Protein AF-A0A7S1P191-F1 (afdb_monomer)

Organism: NCBI:txid1169539

Structure (mmCIF, N/CA/C/O backbone):
data_AF-A0A7S1P191-F1
#
_entry.id   AF-A0A7S1P191-F1
#
loop_
_atom_site.group_PDB
_atom_site.id
_atom_site.type_symbol
_atom_site.label_atom_id
_atom_site.label_alt_id
_atom_site.label_comp_id
_atom_site.label_asym_id
_atom_site.label_entity_id
_atom_site.label_seq_id
_atom_site.pdbx_PDB_ins_code
_atom_site.Cartn_x
_atom_site.Cartn_y
_atom_site.Cartn_z
_atom_site.occupancy
_atom_site.B_iso_or_equiv
_atom_site.auth_seq_id
_atom_site.auth_comp_id
_atom_site.auth_asym_id
_atom_site.auth_atom_id
_atom_site.pdbx_PDB_model_num
ATOM 1 N N . MET A 1 1 ? -15.013 -9.795 9.880 1.00 86.19 1 MET A N 1
ATOM 2 C CA . MET A 1 1 ? -14.084 -9.289 10.918 1.00 86.19 1 MET A CA 1
ATOM 3 C C . MET A 1 1 ? -14.816 -8.513 12.008 1.00 86.19 1 MET A C 1
ATOM 5 O O . MET A 1 1 ? -14.635 -8.855 13.165 1.00 86.19 1 MET A O 1
ATOM 9 N N . ALA A 1 2 ? -15.666 -7.531 11.669 1.00 88.12 2 ALA A N 1
ATOM 10 C CA . ALA A 1 2 ? -16.388 -6.715 12.657 1.00 88.12 2 ALA A CA 1
ATOM 11 C C . ALA A 1 2 ? -17.140 -7.547 13.721 1.00 88.12 2 ALA A C 1
ATOM 13 O O . ALA A 1 2 ? -17.004 -7.283 14.912 1.00 88.12 2 ALA A O 1
ATOM 14 N N . ASP A 1 3 ? -17.808 -8.631 13.316 1.00 92.06 3 ASP A N 1
ATOM 15 C CA . ASP A 1 3 ? -18.535 -9.538 14.228 1.00 92.06 3 ASP A CA 1
ATOM 16 C C . ASP A 1 3 ? -17.636 -10.366 15.167 1.00 92.06 3 ASP A C 1
ATOM 18 O O . ASP A 1 3 ? -18.123 -11.172 15.958 1.00 92.06 3 ASP A O 1
ATOM 22 N N . LYS A 1 4 ? -16.310 -10.244 15.046 1.00 94.00 4 LYS A N 1
ATOM 23 C CA . LYS A 1 4 ? -15.320 -10.944 15.876 1.00 94.00 4 LYS A CA 1
ATOM 24 C C . LYS A 1 4 ? -14.563 -10.001 16.811 1.00 94.00 4 LYS A C 1
ATOM 26 O O . LYS A 1 4 ? -13.665 -10.459 17.508 1.00 94.00 4 LYS A O 1
ATOM 31 N N . LEU A 1 5 ? -14.919 -8.716 16.865 1.00 93.06 5 LEU A N 1
ATOM 32 C CA . LEU A 1 5 ? -14.235 -7.755 17.734 1.00 93.06 5 LEU A CA 1
ATOM 33 C C . LEU A 1 5 ? -14.384 -8.086 19.226 1.00 93.06 5 LEU A C 1
ATOM 35 O O . LEU A 1 5 ? -13.425 -7.901 19.961 1.00 93.06 5 LEU A O 1
ATOM 39 N N . ASP A 1 6 ? -15.506 -8.668 19.659 1.00 94.88 6 ASP A N 1
ATOM 40 C CA . ASP A 1 6 ? -15.683 -9.094 21.060 1.00 94.88 6 ASP A CA 1
ATOM 41 C C . ASP A 1 6 ? -14.719 -10.235 21.442 1.00 94.88 6 ASP A C 1
ATOM 43 O O . ASP A 1 6 ? -14.237 -10.315 22.569 1.00 94.88 6 ASP A O 1
ATOM 47 N N . TYR A 1 7 ? -14.388 -11.114 20.488 1.00 96.75 7 TYR A N 1
ATOM 48 C CA . TYR A 1 7 ? -13.358 -12.135 20.695 1.00 96.75 7 TYR A CA 1
ATOM 49 C C . TYR A 1 7 ? -11.974 -11.497 20.868 1.00 96.75 7 TYR A C 1
ATOM 51 O O . TYR A 1 7 ? -11.216 -11.914 21.737 1.00 96.75 7 TYR A O 1
ATOM 59 N N . LEU A 1 8 ? -11.655 -10.480 20.062 1.00 95.50 8 LEU A N 1
ATOM 60 C CA . LEU A 1 8 ? -10.380 -9.763 20.145 1.00 95.50 8 LEU A CA 1
ATOM 61 C C . LEU A 1 8 ? -10.255 -8.978 21.455 1.00 95.50 8 LEU A C 1
ATOM 63 O O . LEU A 1 8 ? -9.220 -9.049 22.112 1.00 95.50 8 LEU A O 1
ATOM 67 N N . GLU A 1 9 ? -11.325 -8.318 21.886 1.00 92.62 9 GLU A N 1
ATOM 68 C CA . GLU A 1 9 ? -11.400 -7.683 23.203 1.00 92.62 9 GLU A CA 1
ATOM 69 C C . GLU A 1 9 ? -11.184 -8.712 24.328 1.00 92.62 9 GLU A C 1
ATOM 71 O O . GLU A 1 9 ? -10.411 -8.470 25.252 1.00 92.62 9 GLU A O 1
ATOM 76 N N . GLY A 1 10 ? -11.757 -9.915 24.203 1.00 96.06 10 GLY A N 1
ATOM 77 C CA . GLY A 1 10 ? -11.516 -11.028 25.128 1.00 96.06 10 GLY A CA 1
ATOM 78 C C . GLY A 1 10 ? -10.066 -11.537 25.165 1.00 96.06 10 GLY A C 1
ATOM 79 O O . GLY A 1 10 ? -9.642 -12.085 26.182 1.00 96.06 10 GLY A O 1
ATOM 80 N N . LEU A 1 11 ? -9.289 -11.336 24.093 1.00 96.88 11 LEU A N 1
ATOM 81 C CA . LEU A 1 11 ? -7.840 -11.584 24.070 1.00 96.88 11 LEU A CA 1
ATOM 82 C C . LEU A 1 11 ? -7.023 -10.431 24.672 1.00 96.88 11 LEU A C 1
ATOM 84 O O . LEU A 1 11 ? -5.807 -10.563 24.809 1.00 96.88 11 LEU A O 1
ATOM 88 N N . ASN A 1 12 ? -7.675 -9.321 25.026 1.00 95.69 12 ASN A N 1
ATOM 89 C CA . ASN A 1 12 ? -7.055 -8.102 25.532 1.00 95.69 12 ASN A CA 1
ATOM 90 C C . ASN A 1 12 ? -6.012 -7.514 24.561 1.00 95.69 12 ASN A C 1
ATOM 92 O O . ASN A 1 12 ? -4.971 -7.005 24.983 1.00 95.69 12 ASN A O 1
ATOM 96 N N . VAL A 1 13 ? -6.275 -7.611 23.250 1.00 97.25 13 VAL A N 1
ATOM 97 C CA . VAL A 1 13 ? -5.482 -6.907 22.233 1.00 97.25 13 VAL A CA 1
ATOM 98 C C . VAL A 1 13 ? -6.014 -5.489 22.048 1.00 97.25 13 VAL A C 1
ATOM 100 O O . VAL A 1 13 ? -7.216 -5.258 22.114 1.00 97.25 13 VAL A O 1
ATOM 103 N N . ASN A 1 14 ? -5.120 -4.546 21.768 1.00 96.88 14 ASN A N 1
ATOM 104 C CA . ASN A 1 14 ? -5.450 -3.140 21.518 1.00 96.88 14 ASN A CA 1
ATOM 105 C C . ASN A 1 14 ? -5.124 -2.694 20.082 1.00 96.88 14 ASN A C 1
ATOM 107 O O . ASN A 1 14 ? -5.242 -1.516 19.759 1.00 96.88 14 ASN A O 1
ATOM 111 N N . ALA A 1 15 ? -4.703 -3.615 19.215 1.00 98.00 15 ALA A N 1
ATOM 112 C CA . ALA A 1 15 ? -4.453 -3.344 17.808 1.00 98.00 15 ALA A CA 1
ATOM 113 C C . ALA A 1 15 ? -4.675 -4.598 16.956 1.00 98.00 15 ALA A C 1
ATOM 115 O O . ALA A 1 15 ? -4.419 -5.721 17.397 1.00 98.00 15 ALA A O 1
ATOM 116 N N . ILE A 1 16 ? -5.109 -4.393 15.715 1.00 98.19 16 ILE A N 1
ATOM 117 C CA . ILE A 1 16 ? -5.147 -5.408 14.662 1.00 98.19 16 ILE A CA 1
ATOM 118 C C . ILE A 1 16 ? -4.417 -4.902 13.422 1.00 98.19 16 ILE A C 1
ATOM 120 O O . ILE A 1 16 ? -4.480 -3.719 13.099 1.00 98.19 16 ILE A O 1
ATOM 124 N N . TRP A 1 17 ? -3.762 -5.812 12.708 1.00 98.50 17 TRP A N 1
ATOM 125 C CA . TRP A 1 17 ? -3.214 -5.574 11.376 1.00 98.50 17 TRP A CA 1
ATOM 126 C C . TRP A 1 17 ? -3.999 -6.424 10.375 1.00 98.50 17 TRP A C 1
ATOM 128 O O . TRP A 1 17 ? -4.140 -7.634 10.561 1.00 98.50 17 TRP A O 1
ATOM 138 N N . ILE A 1 18 ? -4.571 -5.776 9.359 1.00 98.56 18 ILE A N 1
ATOM 139 C CA . ILE A 1 18 ? -5.345 -6.425 8.294 1.00 98.56 18 ILE A CA 1
ATOM 140 C C . ILE A 1 18 ? -4.580 -6.415 6.967 1.00 98.56 18 ILE A C 1
ATOM 142 O O . ILE A 1 18 ? -3.766 -5.527 6.724 1.00 98.56 18 ILE A O 1
ATOM 146 N N . SER A 1 19 ? -4.886 -7.387 6.105 1.00 98.69 19 SER A N 1
ATOM 147 C CA . SER A 1 19 ? -4.354 -7.504 4.741 1.00 98.69 19 SER A CA 1
ATOM 148 C C . SER A 1 19 ? -4.561 -6.234 3.897 1.00 98.69 19 SER A C 1
ATOM 150 O O . SER A 1 19 ? -5.456 -5.439 4.211 1.00 98.69 19 SER A O 1
ATOM 152 N N . PRO A 1 20 ? -3.808 -6.062 2.790 1.00 98.75 20 PRO A N 1
ATOM 153 C CA . PRO A 1 20 ? -4.044 -4.959 1.868 1.00 98.75 20 PRO A CA 1
ATOM 154 C C . PRO A 1 20 ? -5.474 -4.997 1.326 1.00 98.75 20 PRO A C 1
ATOM 156 O O . PRO A 1 20 ? -5.995 -6.055 0.972 1.00 98.75 20 PRO A O 1
ATOM 159 N N . VAL A 1 21 ? -6.118 -3.832 1.267 1.00 98.56 21 VAL A N 1
ATOM 160 C CA . VAL A 1 21 ? -7.557 -3.725 0.965 1.00 98.56 21 VAL A CA 1
ATOM 161 C C . VAL A 1 21 ? -7.863 -3.331 -0.481 1.00 98.56 21 VAL A C 1
ATOM 163 O O . VAL A 1 21 ? -9.033 -3.258 -0.853 1.00 98.56 21 VAL A O 1
ATOM 166 N N . THR A 1 22 ? -6.846 -3.059 -1.298 1.00 98.38 22 THR A N 1
ATOM 167 C CA . THR A 1 22 ? -6.979 -2.641 -2.702 1.00 98.38 22 THR A CA 1
ATOM 168 C C . THR A 1 22 ? -7.514 -3.757 -3.594 1.00 98.38 22 THR A C 1
ATOM 170 O O . THR A 1 22 ? -7.254 -4.937 -3.361 1.00 98.38 22 THR A O 1
ATOM 173 N N . GLU A 1 23 ? -8.253 -3.404 -4.651 1.00 98.69 23 GLU A N 1
ATOM 174 C CA . GLU A 1 23 ? -8.690 -4.373 -5.664 1.00 98.69 23 GLU A CA 1
ATOM 175 C C . GLU A 1 23 ? -7.473 -5.127 -6.210 1.00 98.69 23 GLU A C 1
ATOM 177 O O . GLU A 1 23 ? -6.478 -4.527 -6.626 1.00 98.69 23 GLU A O 1
ATOM 182 N N . ASN A 1 24 ? -7.568 -6.453 -6.198 1.00 98.56 24 ASN A N 1
ATOM 183 C CA . ASN A 1 24 ? -6.513 -7.360 -6.616 1.00 98.56 24 ASN A CA 1
ATOM 184 C C . ASN A 1 24 ? -6.806 -7.964 -7.996 1.00 98.56 24 ASN A C 1
ATOM 186 O O . ASN A 1 24 ? -7.932 -7.933 -8.498 1.00 98.56 24 ASN A O 1
ATOM 190 N N . THR A 1 25 ? -5.769 -8.529 -8.605 1.00 97.62 25 THR A N 1
ATOM 191 C CA . THR A 1 25 ? -5.926 -9.482 -9.713 1.00 97.62 25 THR A CA 1
ATOM 192 C C . THR A 1 25 ? -6.625 -10.767 -9.239 1.00 97.62 25 THR A C 1
ATOM 194 O O . THR A 1 25 ? -6.823 -10.986 -8.039 1.00 97.62 25 THR A O 1
ATOM 197 N N . GLU A 1 26 ? -7.049 -11.611 -10.184 1.00 95.25 26 GLU A N 1
ATOM 198 C CA . GLU A 1 26 ? -7.702 -12.885 -9.866 1.00 95.25 26 GLU A CA 1
ATOM 199 C C . GLU A 1 26 ? -6.824 -13.743 -8.937 1.00 95.25 26 GLU A C 1
ATOM 201 O O . GLU A 1 26 ? -5.599 -13.735 -9.032 1.00 95.25 26 GLU A O 1
ATOM 206 N N . CYS A 1 27 ? -7.456 -14.464 -8.007 1.00 95.31 27 CYS A N 1
ATOM 207 C CA . CYS A 1 27 ? -6.795 -15.285 -6.984 1.00 95.31 27 CYS A CA 1
ATOM 208 C C . CYS A 1 27 ? -5.917 -14.535 -5.960 1.00 95.31 27 CYS A C 1
ATOM 210 O O . CYS A 1 27 ? -5.381 -15.189 -5.067 1.00 95.31 27 CYS A O 1
ATOM 212 N N . GLY A 1 28 ? -5.838 -13.198 -5.990 1.00 96.62 28 GLY A N 1
ATOM 213 C CA . GLY A 1 28 ? -5.127 -12.378 -4.995 1.00 96.62 28 GLY A CA 1
ATOM 214 C C . GLY A 1 28 ? -5.823 -12.300 -3.627 1.00 96.62 28 GLY A C 1
ATOM 215 O O . GLY A 1 28 ? -6.055 -11.214 -3.097 1.00 96.62 28 GLY A O 1
ATOM 216 N N . TYR A 1 29 ? -6.197 -13.443 -3.041 1.00 97.50 29 TYR A N 1
ATOM 217 C CA . TYR A 1 29 ? -6.961 -13.520 -1.785 1.00 97.50 29 TYR A CA 1
ATOM 218 C C . TYR A 1 29 ? -6.218 -12.920 -0.583 1.00 97.50 29 TYR A C 1
ATOM 220 O O . TYR A 1 29 ? -6.844 -12.570 0.413 1.00 97.50 29 TYR A O 1
ATOM 228 N N . HIS A 1 30 ? -4.889 -12.834 -0.659 1.00 97.81 30 HIS A N 1
ATOM 229 C CA . HIS A 1 30 ? -4.024 -12.293 0.388 1.00 97.81 30 HIS A CA 1
ATOM 230 C C . HIS A 1 30 ? -3.875 -10.763 0.326 1.00 97.81 30 HIS A C 1
ATOM 232 O O . HIS A 1 30 ? -3.390 -10.175 1.285 1.00 97.81 30 HIS A O 1
ATOM 238 N N . GLY A 1 31 ? -4.279 -10.109 -0.771 1.00 98.44 31 GLY A N 1
ATOM 239 C CA . GLY A 1 31 ? -4.256 -8.647 -0.933 1.00 98.44 31 GLY A CA 1
ATOM 240 C C . GLY A 1 31 ? -2.987 -8.065 -1.577 1.00 98.44 31 GLY A C 1
ATOM 241 O O . GLY A 1 31 ? -3.040 -6.972 -2.132 1.00 98.44 31 GLY A O 1
ATOM 242 N N . TYR A 1 32 ? -1.866 -8.789 -1.568 1.00 98.62 32 TYR A N 1
ATOM 243 C CA . TYR A 1 32 ? -0.583 -8.328 -2.136 1.00 98.62 32 TYR A CA 1
ATOM 244 C C . TYR A 1 32 ? -0.517 -8.209 -3.676 1.00 98.62 32 TYR A C 1
ATOM 246 O O . TYR A 1 32 ? 0.474 -7.734 -4.209 1.00 98.62 32 TYR A O 1
ATOM 254 N N . TRP A 1 33 ? -1.551 -8.591 -4.429 1.00 98.44 33 TRP A N 1
ATOM 255 C CA . TRP A 1 33 ? -1.557 -8.539 -5.899 1.00 98.44 33 TRP A CA 1
ATOM 256 C C . TRP A 1 33 ? -2.421 -7.401 -6.434 1.00 98.44 33 TRP A C 1
ATOM 258 O O . TRP A 1 33 ? -3.363 -7.622 -7.208 1.00 98.44 33 TRP A O 1
ATOM 268 N N . THR A 1 34 ? -2.108 -6.176 -6.007 1.00 98.56 34 THR A N 1
ATOM 269 C CA . THR A 1 34 ? -2.890 -4.986 -6.354 1.00 98.56 34 THR A CA 1
ATOM 270 C C . THR A 1 34 ? -3.016 -4.818 -7.868 1.00 98.56 34 THR A C 1
ATOM 272 O O . THR A 1 34 ? -2.045 -4.895 -8.618 1.00 98.56 34 THR A O 1
ATOM 275 N N . LYS A 1 35 ? -4.246 -4.564 -8.305 1.00 98.12 35 LYS A N 1
ATOM 276 C CA . LYS A 1 35 ? -4.622 -4.238 -9.681 1.00 98.12 35 LYS A CA 1
ATOM 277 C C . LYS A 1 35 ? -5.050 -2.779 -9.806 1.00 98.12 35 LYS A C 1
ATOM 279 O O . LYS A 1 35 ? -4.720 -2.120 -10.790 1.00 98.12 35 LYS A O 1
ATOM 284 N N . ASN A 1 36 ? -5.809 -2.279 -8.830 1.00 98.38 36 ASN A N 1
ATOM 285 C CA . ASN A 1 36 ? -6.399 -0.948 -8.889 1.00 98.38 36 ASN A CA 1
ATOM 286 C C . ASN A 1 36 ? -6.380 -0.262 -7.519 1.00 98.38 36 ASN A C 1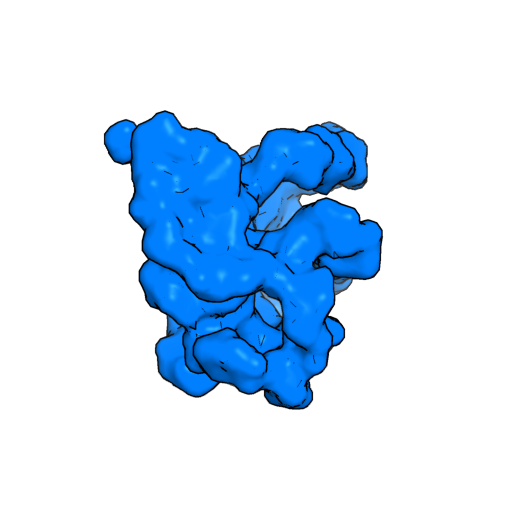
ATOM 288 O O . ASN A 1 36 ? -7.121 -0.627 -6.608 1.00 98.38 36 ASN A O 1
ATOM 292 N N . TRP A 1 37 ? -5.560 0.782 -7.402 1.00 98.12 37 TRP A N 1
ATOM 293 C CA . TRP A 1 37 ? -5.380 1.556 -6.169 1.00 98.12 37 TRP A CA 1
ATOM 294 C C . TRP A 1 37 ? -6.596 2.420 -5.796 1.00 98.12 37 TRP A C 1
ATOM 296 O O . TRP A 1 37 ? -6.721 2.851 -4.649 1.00 98.12 37 TRP A O 1
ATOM 306 N N . SER A 1 38 ? -7.505 2.667 -6.744 1.00 96.06 38 SER A N 1
ATOM 307 C CA . SER A 1 38 ? -8.706 3.490 -6.536 1.00 96.06 38 SER A CA 1
ATOM 308 C C . SER A 1 38 ? -9.931 2.685 -6.084 1.00 96.06 38 SER A C 1
ATOM 310 O O . SER A 1 38 ? -10.973 3.278 -5.806 1.00 96.06 38 SER A O 1
ATOM 312 N N . ALA A 1 39 ? -9.834 1.354 -6.025 1.00 97.81 39 ALA A N 1
ATOM 313 C CA . ALA A 1 39 ? -10.933 0.463 -5.663 1.00 97.81 39 ALA A CA 1
ATOM 314 C C . ALA A 1 39 ? -10.549 -0.470 -4.510 1.00 97.81 39 ALA A C 1
ATOM 316 O O . ALA A 1 39 ? -9.377 -0.787 -4.309 1.00 97.81 39 ALA A O 1
ATOM 317 N N . LEU A 1 40 ? -11.555 -0.915 -3.754 1.00 98.31 40 LEU A N 1
ATOM 318 C CA . LEU A 1 40 ? -11.392 -1.932 -2.716 1.00 98.31 40 LEU A CA 1
ATOM 319 C C . LEU A 1 40 ? -11.564 -3.338 -3.297 1.00 98.31 40 LEU A C 1
ATOM 321 O O . LEU A 1 40 ? -12.301 -3.538 -4.265 1.00 98.31 40 LEU A O 1
ATOM 325 N N . ASN A 1 41 ? -10.935 -4.326 -2.666 1.00 97.88 41 ASN A N 1
ATOM 326 C CA . ASN A 1 41 ? -11.169 -5.729 -2.971 1.00 97.88 41 ASN A CA 1
ATOM 327 C C . ASN A 1 41 ? -12.589 -6.139 -2.554 1.00 97.88 41 ASN A C 1
ATOM 329 O O . ASN A 1 41 ? -12.869 -6.339 -1.371 1.00 97.88 41 ASN A O 1
ATOM 333 N N . GLY A 1 42 ? -13.472 -6.319 -3.539 1.00 96.81 42 GLY A N 1
ATOM 334 C CA . GLY A 1 42 ? -14.876 -6.665 -3.304 1.00 96.81 42 GLY A CA 1
ATOM 335 C C . GLY A 1 42 ? -15.094 -7.980 -2.545 1.00 96.81 42 GLY A C 1
ATOM 336 O O . GLY A 1 42 ? -16.160 -8.163 -1.963 1.00 96.81 42 GLY A O 1
ATOM 337 N N . HIS A 1 43 ? -14.099 -8.876 -2.485 1.00 96.94 43 HIS A N 1
ATOM 338 C CA . HIS A 1 43 ? -14.181 -10.098 -1.678 1.00 96.94 43 HIS A CA 1
ATOM 339 C C . HIS A 1 43 ? -14.160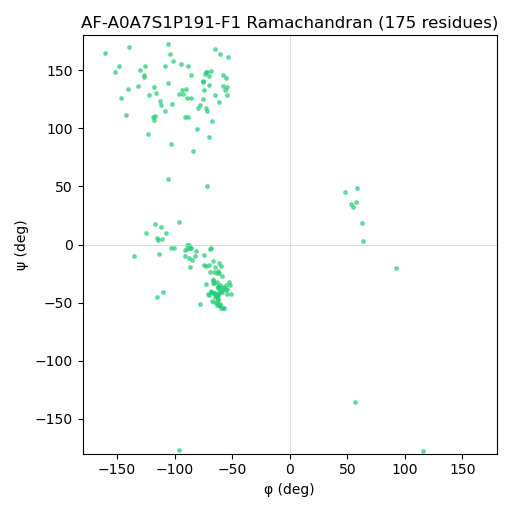 -9.833 -0.165 1.00 96.94 43 HIS A C 1
ATOM 341 O O . HIS A 1 43 ? -14.655 -10.661 0.599 1.00 96.94 43 HIS A O 1
ATOM 347 N N . PHE A 1 44 ? -13.606 -8.702 0.279 1.00 97.06 44 PHE A N 1
ATOM 348 C CA . PHE A 1 44 ? -13.545 -8.335 1.698 1.00 97.06 44 PHE A CA 1
ATOM 349 C C . PHE A 1 44 ? -14.754 -7.514 2.163 1.00 97.06 44 PHE A C 1
ATOM 351 O O . PHE A 1 44 ? -14.930 -7.317 3.366 1.00 97.06 44 PHE A O 1
ATOM 358 N N . GLY A 1 45 ? -15.591 -7.065 1.226 1.00 95.81 45 GLY A N 1
ATOM 359 C CA . GLY A 1 45 ? -16.696 -6.140 1.461 1.00 95.81 45 GLY A CA 1
ATOM 360 C C . GLY A 1 45 ? -16.498 -4.811 0.735 1.00 95.81 45 GLY A C 1
ATOM 361 O O . GLY A 1 45 ? -15.545 -4.618 -0.022 1.00 95.81 45 GLY A O 1
ATOM 362 N N . GLY A 1 46 ? -17.437 -3.893 0.941 1.00 96.62 46 GLY A N 1
ATOM 363 C CA . GLY A 1 46 ? -17.395 -2.551 0.373 1.00 96.62 46 GLY A CA 1
ATOM 364 C C . GLY A 1 46 ? -16.812 -1.506 1.322 1.00 96.62 46 GLY A C 1
ATOM 365 O O . GLY A 1 46 ? -16.436 -1.770 2.462 1.00 96.62 46 GLY A O 1
ATOM 366 N N . GLU A 1 47 ? -16.817 -0.259 0.857 1.00 97.31 47 GLU A N 1
ATOM 367 C CA . GLU A 1 47 ? -16.391 0.909 1.637 1.00 97.31 47 GLU A CA 1
ATOM 368 C C . GLU A 1 47 ? -17.142 1.032 2.972 1.00 97.31 47 GLU A C 1
ATOM 370 O O . GLU A 1 47 ? -16.529 1.279 4.012 1.00 97.31 47 GLU A O 1
ATOM 375 N N . ALA A 1 48 ? -18.458 0.796 2.959 1.00 97.69 48 ALA A N 1
ATOM 376 C CA . ALA A 1 48 ? -19.282 0.844 4.162 1.00 97.69 48 ALA A CA 1
ATOM 377 C C . ALA A 1 48 ? -18.864 -0.207 5.205 1.00 97.69 48 ALA A C 1
ATOM 379 O O . ALA A 1 48 ? -18.874 0.095 6.399 1.00 97.69 48 ALA A O 1
ATOM 380 N N . ASP A 1 49 ? -18.464 -1.402 4.762 1.00 97.75 49 ASP A N 1
ATOM 381 C CA . ASP A 1 49 ? -18.027 -2.491 5.639 1.00 97.75 49 ASP A CA 1
ATOM 382 C C . ASP A 1 49 ? -16.668 -2.177 6.268 1.00 97.75 49 ASP A C 1
ATOM 384 O O . ASP A 1 49 ? -1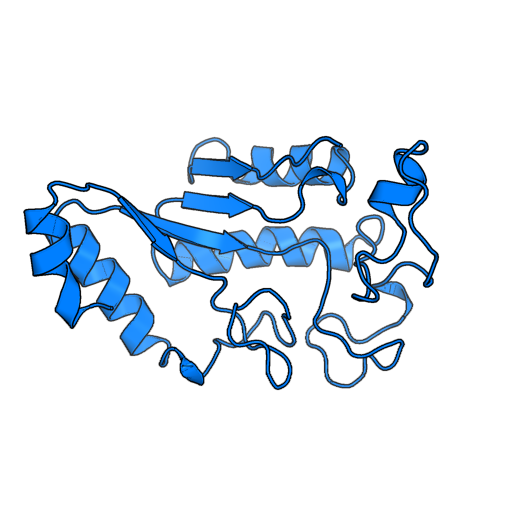6.487 -2.349 7.475 1.00 97.75 49 ASP A O 1
ATOM 388 N N . LEU A 1 50 ? -15.731 -1.640 5.479 1.00 98.31 50 LEU A N 1
ATOM 389 C CA . LEU A 1 50 ? -14.411 -1.249 5.974 1.00 98.31 50 LEU A CA 1
ATOM 390 C C . LEU A 1 50 ? -14.507 -0.106 6.997 1.00 98.31 50 LEU A C 1
ATOM 392 O O . LEU A 1 50 ? -13.930 -0.195 8.079 1.00 98.31 50 LEU A O 1
ATOM 396 N N . MET A 1 51 ? -15.315 0.921 6.715 1.00 97.94 51 MET A N 1
ATOM 397 C CA . MET A 1 51 ? -15.590 1.998 7.675 1.00 97.94 51 MET A CA 1
ATOM 398 C C . MET A 1 51 ? -16.373 1.513 8.903 1.00 97.94 51 MET A C 1
ATOM 400 O O . MET A 1 51 ? -16.284 2.099 9.983 1.00 97.94 51 MET A O 1
ATOM 404 N N . ALA A 1 52 ? -17.222 0.491 8.765 1.00 97.75 52 ALA A N 1
ATOM 405 C CA . ALA A 1 52 ? -17.894 -0.115 9.910 1.00 97.75 52 ALA A CA 1
ATOM 406 C C . ALA A 1 52 ? -16.897 -0.869 10.799 1.00 97.75 52 ALA A C 1
ATOM 408 O O . ALA A 1 52 ? -16.983 -0.742 12.020 1.00 97.75 52 ALA A O 1
ATOM 409 N N . LEU A 1 53 ? -15.934 -1.584 10.206 1.00 98.19 53 LEU A N 1
ATOM 410 C CA . LEU A 1 53 ? -14.863 -2.265 10.929 1.00 98.19 53 LEU A CA 1
ATOM 411 C C . LEU A 1 53 ? -14.018 -1.280 11.743 1.00 98.19 53 LEU A C 1
ATOM 413 O O . LEU A 1 53 ? -13.902 -1.472 12.953 1.00 98.19 53 LEU A O 1
ATOM 417 N N . THR A 1 54 ? -13.471 -0.231 11.120 1.00 98.31 54 THR A N 1
AT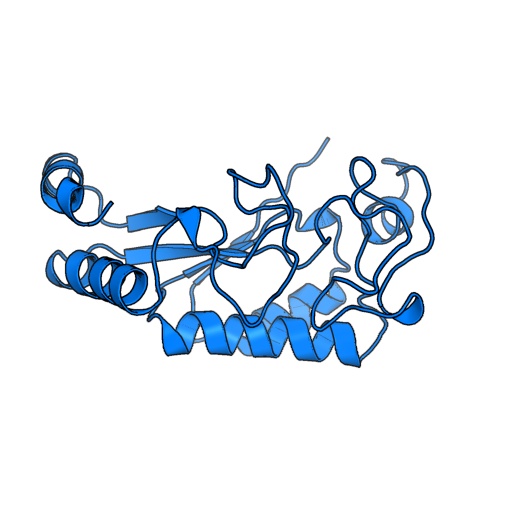OM 418 C CA . THR A 1 54 ? -12.598 0.728 11.823 1.00 98.31 54 THR A CA 1
ATOM 419 C C . THR A 1 54 ? -13.348 1.442 12.944 1.00 98.31 54 THR A C 1
ATOM 421 O O . THR A 1 54 ? -12.917 1.403 14.094 1.00 98.31 54 THR A O 1
ATOM 424 N N . ARG A 1 55 ? -14.567 1.936 12.682 1.00 98.31 55 ARG A N 1
ATOM 425 C CA . ARG A 1 55 ? -15.418 2.536 13.729 1.00 98.31 55 ARG A CA 1
ATOM 426 C C . ARG A 1 55 ? -15.744 1.577 14.872 1.00 98.31 55 ARG A C 1
ATOM 428 O O . ARG A 1 55 ? -15.839 2.007 16.020 1.00 98.31 55 ARG A O 1
ATOM 435 N N . ALA A 1 56 ? -16.003 0.304 14.583 1.00 98.12 56 ALA A N 1
ATOM 436 C CA . ALA A 1 56 ? -16.330 -0.675 15.615 1.00 98.12 56 ALA A CA 1
ATOM 437 C C . ALA A 1 56 ? -15.106 -1.064 16.460 1.00 98.12 56 ALA A C 1
ATOM 439 O O . ALA A 1 56 ? -15.275 -1.309 17.657 1.00 98.12 56 ALA A O 1
ATOM 440 N N . ALA A 1 57 ? -13.914 -1.097 15.855 1.00 98.25 57 ALA A N 1
ATOM 441 C CA . ALA A 1 57 ? -12.644 -1.307 16.543 1.00 98.25 57 ALA A CA 1
ATOM 442 C C . ALA A 1 57 ? -12.309 -0.115 17.454 1.00 98.25 57 ALA A C 1
ATOM 444 O O . ALA A 1 57 ? -12.090 -0.301 18.648 1.00 98.25 57 ALA A O 1
ATOM 445 N N . HIS A 1 58 ? -12.414 1.116 16.944 1.00 98.19 58 HIS A N 1
ATOM 446 C CA . HIS A 1 58 ? -12.155 2.334 17.721 1.00 98.19 58 HIS A CA 1
ATOM 447 C C . HIS A 1 58 ? -13.081 2.499 18.927 1.00 98.19 58 HIS A C 1
ATOM 449 O O . HIS A 1 58 ? -12.642 2.953 19.975 1.00 98.19 58 HIS A O 1
ATOM 455 N N . LYS A 1 59 ? -14.350 2.078 18.834 1.00 97.56 59 LYS A N 1
ATOM 456 C CA . LYS A 1 59 ? -15.277 2.061 19.988 1.00 97.56 59 LYS A CA 1
ATOM 457 C C . LYS A 1 59 ? -14.828 1.157 21.141 1.00 97.56 59 LYS A C 1
ATOM 459 O O . LYS A 1 59 ? -15.407 1.249 22.218 1.00 97.56 59 LYS A O 1
ATOM 464 N N . ARG A 1 60 ? -13.874 0.262 20.889 1.00 97.06 60 ARG A N 1
ATOM 465 C CA . ARG A 1 60 ? -13.296 -0.687 21.848 1.00 97.06 60 ARG A CA 1
ATOM 466 C C . ARG A 1 60 ? -11.834 -0.360 22.162 1.00 97.06 60 ARG A C 1
ATOM 468 O O . ARG A 1 60 ? -11.123 -1.226 22.651 1.00 97.06 60 ARG A O 1
ATOM 475 N N . ASP A 1 61 ? -11.371 0.844 21.820 1.00 96.81 61 ASP A N 1
ATOM 476 C CA . ASP A 1 61 ? -9.967 1.252 21.946 1.00 96.81 61 ASP A CA 1
ATOM 477 C C . ASP A 1 61 ? -8.983 0.303 21.222 1.00 96.81 61 ASP A C 1
ATOM 479 O O . ASP A 1 61 ? -7.844 0.113 21.648 1.00 96.81 61 ASP A O 1
ATOM 483 N N . ILE A 1 62 ? -9.417 -0.292 20.100 1.00 98.19 62 ILE A N 1
ATOM 484 C CA . ILE A 1 62 ? -8.584 -1.135 19.233 1.00 98.19 62 ILE A CA 1
ATOM 485 C C . ILE A 1 62 ? -8.156 -0.328 18.006 1.00 98.19 62 ILE A C 1
ATOM 487 O O . ILE A 1 62 ? -9.001 0.110 17.223 1.00 98.19 62 ILE A O 1
ATOM 491 N N . TRP A 1 63 ? -6.848 -0.185 17.806 1.00 98.38 63 TRP A N 1
ATOM 492 C CA . TRP A 1 63 ? -6.265 0.396 16.595 1.00 98.38 63 TRP A CA 1
ATOM 493 C C . TRP A 1 63 ? -6.355 -0.556 15.400 1.00 98.38 63 TRP A C 1
ATOM 495 O O . TRP A 1 63 ? -6.230 -1.775 15.543 1.00 98.38 63 TRP A O 1
ATOM 505 N N . VAL A 1 64 ? -6.519 -0.005 14.201 1.00 98.62 64 VAL A N 1
ATOM 506 C CA . VAL A 1 64 ? -6.517 -0.750 12.941 1.00 98.62 64 VAL A CA 1
ATOM 507 C C . VAL A 1 64 ? -5.354 -0.286 12.075 1.00 98.62 64 VAL A C 1
ATOM 509 O O . VAL A 1 64 ? -5.347 0.823 11.543 1.00 98.62 64 VAL A O 1
ATOM 512 N N . MET A 1 65 ? -4.379 -1.172 11.909 1.00 98.75 65 MET A N 1
ATOM 513 C CA . MET A 1 65 ? -3.283 -1.034 10.962 1.00 98.75 65 MET A CA 1
ATOM 514 C C . MET A 1 65 ? -3.643 -1.729 9.648 1.00 98.75 65 MET A C 1
ATOM 5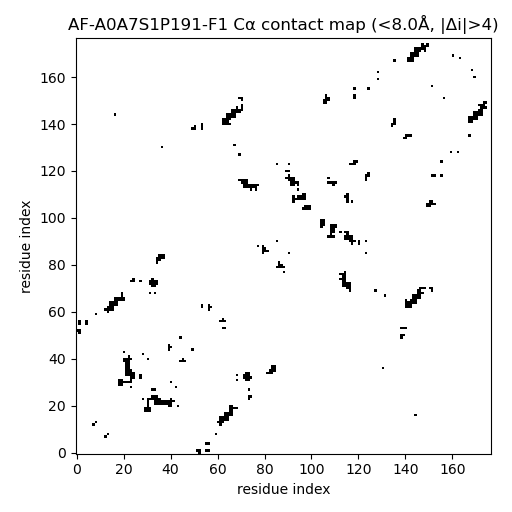16 O O . MET A 1 65 ? -4.092 -2.877 9.651 1.00 98.75 65 MET A O 1
ATOM 520 N N . VAL A 1 66 ? -3.424 -1.054 8.524 1.00 98.75 66 VAL A N 1
ATOM 521 C CA . VAL A 1 66 ? -3.613 -1.638 7.190 1.00 98.75 66 VAL A CA 1
ATOM 522 C C . VAL A 1 66 ? -2.264 -1.941 6.555 1.00 98.75 66 VAL A C 1
ATOM 524 O O . VAL A 1 66 ? -1.316 -1.169 6.686 1.00 98.75 66 VAL A O 1
ATOM 527 N N . ASP A 1 67 ? -2.168 -3.081 5.886 1.00 98.88 67 ASP A N 1
ATOM 528 C CA . ASP A 1 67 ? -1.016 -3.400 5.054 1.00 98.88 67 ASP A CA 1
ATOM 529 C C . ASP A 1 67 ? -1.041 -2.614 3.737 1.00 98.88 67 ASP A C 1
ATOM 531 O O . ASP A 1 67 ? -2.097 -2.474 3.111 1.00 98.88 67 ASP A O 1
ATOM 535 N N . VAL A 1 68 ? 0.116 -2.138 3.288 1.00 98.69 68 VAL A N 1
ATOM 536 C CA . VAL A 1 68 ? 0.273 -1.427 2.019 1.00 98.69 68 VAL A CA 1
ATOM 537 C C . VAL A 1 68 ? 1.443 -1.984 1.222 1.00 98.69 68 VAL A C 1
ATOM 539 O O . VAL A 1 68 ? 2.536 -2.194 1.744 1.00 98.69 68 VAL A O 1
ATOM 542 N N . VAL A 1 69 ? 1.203 -2.159 -0.077 1.00 98.69 69 VAL A N 1
ATOM 543 C CA . VAL A 1 69 ? 2.208 -2.568 -1.060 1.00 98.69 69 VAL A CA 1
ATOM 544 C C . VAL A 1 69 ? 2.460 -1.401 -1.999 1.00 98.69 69 VAL A C 1
ATOM 546 O O . VAL A 1 69 ? 1.543 -0.926 -2.672 1.00 98.69 69 VAL A O 1
ATOM 549 N N . THR A 1 70 ? 3.704 -0.936 -2.039 1.00 98.38 70 THR A N 1
ATOM 550 C CA . THR A 1 70 ? 4.157 0.104 -2.976 1.00 98.38 70 THR A CA 1
ATOM 551 C C . THR A 1 70 ? 5.172 -0.424 -3.983 1.00 98.38 70 THR A C 1
ATOM 553 O O . THR A 1 70 ? 5.497 0.285 -4.924 1.00 98.38 70 THR A O 1
ATOM 556 N N . ASN A 1 71 ? 5.653 -1.658 -3.804 1.00 98.75 71 ASN A N 1
ATOM 557 C CA . ASN A 1 71 ? 6.697 -2.243 -4.634 1.00 98.75 71 ASN A CA 1
ATOM 558 C C . ASN A 1 71 ? 6.188 -2.727 -5.992 1.00 98.75 71 ASN A C 1
ATOM 560 O O . ASN A 1 71 ? 6.769 -2.416 -7.020 1.00 98.75 71 ASN A O 1
ATOM 564 N N . HIS A 1 72 ? 5.119 -3.522 -6.001 1.00 98.75 72 HIS A N 1
ATOM 565 C CA . HIS A 1 72 ? 4.703 -4.276 -7.180 1.00 98.75 72 HIS A CA 1
ATOM 566 C C . HIS A 1 72 ? 3.182 -4.287 -7.374 1.00 98.75 72 HIS A C 1
ATOM 568 O O . HIS A 1 72 ? 2.403 -3.884 -6.505 1.00 98.75 72 HIS A O 1
ATOM 574 N N . VAL A 1 73 ? 2.764 -4.778 -8.539 1.00 98.62 73 VAL A N 1
ATOM 575 C CA . VAL A 1 73 ? 1.370 -5.098 -8.891 1.00 98.62 73 VAL A CA 1
ATOM 576 C C . VAL A 1 73 ? 1.148 -6.612 -8.896 1.00 98.62 73 VAL A C 1
ATOM 578 O O . VAL A 1 73 ? 2.088 -7.397 -8.794 1.00 98.62 73 VAL A O 1
ATOM 581 N N . GLY A 1 74 ? -0.106 -7.040 -9.047 1.00 98.00 74 GLY A N 1
ATOM 582 C CA . GLY A 1 74 ? -0.420 -8.449 -9.293 1.00 98.00 74 GLY A CA 1
ATOM 583 C C . GLY A 1 74 ? 0.207 -9.012 -10.582 1.00 98.00 74 GLY A C 1
ATOM 584 O O . GLY A 1 74 ? 0.616 -8.249 -11.460 1.00 98.00 74 GLY A O 1
ATOM 585 N N . PRO A 1 75 ? 0.260 -10.347 -10.733 1.00 97.12 75 PRO A N 1
ATOM 586 C CA . PRO A 1 75 ? 0.946 -11.011 -11.839 1.00 97.12 75 PRO A CA 1
ATOM 587 C C . PRO A 1 75 ? 0.216 -10.794 -13.174 1.00 97.12 75 PRO A C 1
ATOM 589 O O . PRO A 1 75 ? -0.682 -11.547 -13.547 1.00 97.12 75 PRO A O 1
ATOM 592 N N . VAL A 1 76 ? 0.615 -9.758 -13.913 1.00 96.81 76 VAL A N 1
ATOM 593 C CA . VAL A 1 76 ? 0.096 -9.450 -15.262 1.00 96.81 76 VAL A CA 1
ATOM 594 C C . VAL A 1 76 ? 1.156 -9.594 -16.360 1.00 96.81 76 VAL A C 1
ATOM 596 O O . VAL A 1 76 ? 0.898 -9.297 -17.527 1.00 96.81 76 VAL A O 1
ATOM 599 N N . GLY A 1 77 ? 2.365 -10.038 -16.001 1.00 96.56 77 GLY A N 1
ATOM 600 C CA . GLY A 1 77 ? 3.518 -9.971 -16.894 1.00 96.56 77 GLY A CA 1
ATOM 601 C C . GLY A 1 77 ? 3.754 -8.528 -17.339 1.00 96.56 77 GLY A C 1
ATOM 602 O O . GLY A 1 77 ? 3.662 -7.602 -16.541 1.00 96.56 77 GLY A O 1
ATOM 603 N N . THR A 1 78 ? 4.007 -8.318 -18.627 1.00 96.75 78 THR A N 1
ATOM 604 C CA . THR A 1 78 ? 4.214 -6.981 -19.208 1.00 96.75 78 THR A CA 1
ATOM 605 C C . THR A 1 78 ? 2.948 -6.382 -19.844 1.00 96.75 78 THR A C 1
ATOM 607 O O . THR A 1 78 ? 3.044 -5.470 -20.666 1.00 96.75 78 THR A O 1
ATOM 610 N N . HIS A 1 79 ? 1.760 -6.885 -19.477 1.00 97.00 79 HIS A N 1
ATOM 611 C CA . HIS A 1 79 ? 0.453 -6.454 -19.994 1.00 97.00 79 HIS A CA 1
ATOM 612 C C . HIS A 1 79 ? -0.280 -5.554 -18.985 1.00 97.00 79 HIS A C 1
ATOM 614 O O . HIS A 1 79 ? -1.057 -6.017 -18.148 1.00 97.00 79 HIS A O 1
ATOM 620 N N . TYR A 1 80 ? -0.005 -4.251 -19.031 1.00 97.75 80 TYR A N 1
ATOM 621 C CA . TYR A 1 80 ? -0.422 -3.300 -17.991 1.00 97.75 80 TYR A CA 1
ATOM 622 C C . TYR A 1 80 ? -1.803 -2.663 -18.214 1.00 97.75 80 TYR A C 1
ATOM 624 O O . TYR A 1 80 ? -2.279 -1.917 -17.362 1.00 97.75 80 TYR A O 1
ATOM 632 N N . GLU A 1 81 ? -2.481 -2.931 -19.330 1.00 95.31 81 GLU A N 1
ATOM 633 C CA . GLU A 1 81 ? -3.697 -2.215 -19.748 1.00 95.31 81 GLU A CA 1
ATOM 634 C C . GLU A 1 81 ? -4.869 -2.355 -18.760 1.00 95.31 81 GLU A C 1
ATOM 636 O O . GLU A 1 81 ? -5.757 -1.504 -18.720 1.00 95.31 81 GLU A O 1
ATOM 641 N N . GLY A 1 82 ? -4.878 -3.427 -17.962 1.00 95.25 82 GLY A N 1
ATOM 642 C CA . GLY A 1 82 ? -5.897 -3.708 -16.946 1.00 95.25 82 GLY A CA 1
ATOM 643 C C . GLY A 1 82 ? -5.611 -3.132 -15.554 1.00 95.25 82 GLY A C 1
ATOM 644 O O . GLY A 1 82 ? -6.409 -3.355 -14.640 1.00 95.25 82 GLY A O 1
ATOM 645 N N . LEU A 1 83 ? -4.484 -2.439 -15.378 1.00 98.31 83 LEU A N 1
ATOM 646 C CA . LEU A 1 83 ? -4.052 -1.865 -14.106 1.00 98.31 83 LEU A CA 1
ATOM 647 C C . LEU A 1 83 ? -4.481 -0.400 -13.974 1.00 98.31 83 LEU A C 1
ATOM 649 O O . LEU A 1 83 ? -4.671 0.307 -14.962 1.00 98.31 83 LEU A O 1
ATOM 653 N N . SER A 1 84 ? -4.618 0.083 -12.739 1.00 98.06 84 SER A N 1
ATOM 654 C CA . SER A 1 84 ? -4.983 1.478 -12.471 1.00 98.06 84 SER A CA 1
ATOM 655 C C . SER A 1 84 ? -4.317 2.015 -11.196 1.00 98.06 84 SER A C 1
ATOM 657 O O . SER A 1 84 ? -4.492 1.428 -10.131 1.00 98.06 84 SER A O 1
ATOM 659 N N . PRO A 1 85 ? -3.597 3.147 -11.255 1.00 98.38 85 PRO A N 1
ATOM 660 C CA . PRO A 1 85 ? -3.383 3.988 -12.435 1.00 98.38 85 PRO A CA 1
ATOM 661 C C . PRO A 1 85 ? -2.186 3.535 -13.293 1.00 98.38 85 PRO A C 1
ATOM 663 O O . PRO A 1 85 ? -1.900 4.143 -14.322 1.00 98.38 85 PRO A O 1
ATOM 666 N N . PHE A 1 86 ? -1.448 2.506 -12.865 1.00 98.50 86 PHE A N 1
ATOM 667 C CA . PHE A 1 86 ? -0.173 2.127 -13.472 1.00 98.50 86 PHE A CA 1
ATOM 668 C C . PHE A 1 86 ? -0.353 1.231 -14.698 1.00 98.50 86 PHE A C 1
ATOM 670 O O . PHE A 1 86 ? -0.186 0.024 -14.622 1.00 98.50 86 PHE A O 1
ATOM 677 N N . ASN A 1 87 ? -0.669 1.832 -15.843 1.00 97.94 87 ASN A N 1
ATOM 678 C CA . ASN A 1 87 ? -1.011 1.112 -17.077 1.00 97.94 87 ASN A CA 1
ATOM 679 C C . ASN A 1 87 ? -0.043 1.340 -18.255 1.00 97.94 87 ASN A C 1
ATOM 681 O O . ASN A 1 87 ? -0.388 1.082 -19.406 1.00 97.94 87 ASN A O 1
ATOM 685 N N . SER A 1 88 ? 1.159 1.846 -17.981 1.00 98.06 88 SER A N 1
ATOM 686 C CA . SER A 1 88 ? 2.197 2.130 -18.977 1.00 98.06 88 SER A CA 1
ATOM 687 C C . SER A 1 88 ? 3.489 1.445 -18.568 1.00 98.06 88 SER A C 1
ATOM 689 O O . SER A 1 88 ? 3.830 1.437 -17.387 1.00 98.06 88 SER A O 1
ATOM 691 N N . SER A 1 89 ? 4.259 0.950 -19.538 1.00 97.81 89 SER A N 1
ATOM 692 C CA . SER A 1 89 ? 5.561 0.325 -19.281 1.00 97.81 89 SER A CA 1
ATOM 693 C C . SER A 1 89 ? 6.548 1.256 -18.577 1.00 97.81 89 SER A C 1
ATOM 695 O O . SER A 1 89 ? 7.406 0.788 -17.846 1.00 97.81 89 SER A O 1
ATOM 697 N N . SER A 1 90 ? 6.414 2.575 -18.747 1.00 98.25 90 SER A N 1
ATOM 698 C CA . SER A 1 90 ? 7.235 3.571 -18.046 1.00 98.25 90 SER A CA 1
ATOM 699 C C . SER A 1 90 ? 6.995 3.629 -16.534 1.00 98.25 90 SER A C 1
ATOM 701 O O . SER A 1 90 ? 7.755 4.292 -15.831 1.00 98.25 90 SER A O 1
ATOM 703 N N . HIS A 1 91 ? 5.914 3.019 -16.039 1.00 98.75 91 HIS A N 1
ATOM 704 C CA . HIS A 1 91 ? 5.614 2.924 -14.610 1.00 98.75 91 HIS A CA 1
ATOM 705 C C . HIS A 1 91 ? 6.295 1.726 -13.946 1.00 98.75 91 HIS A C 1
ATOM 707 O O . HIS A 1 91 ? 6.177 1.586 -12.735 1.00 98.75 91 HIS A O 1
ATOM 713 N N . PHE A 1 92 ? 7.001 0.887 -14.711 1.00 98.81 92 PHE A N 1
ATOM 714 C CA . PHE A 1 92 ? 7.611 -0.343 -14.223 1.00 98.81 92 PHE A CA 1
ATOM 715 C C . PHE A 1 92 ? 9.078 -0.438 -14.629 1.00 98.81 92 PHE A C 1
ATOM 717 O O . PHE A 1 92 ? 9.486 0.076 -15.676 1.00 98.81 92 PHE A O 1
ATOM 724 N N . HIS A 1 93 ? 9.874 -1.116 -13.813 1.00 98.62 93 HIS A N 1
ATOM 725 C CA . HIS A 1 93 ? 11.198 -1.553 -14.219 1.00 98.62 93 HIS A CA 1
ATOM 726 C C . HIS A 1 93 ? 11.098 -2.722 -15.217 1.00 98.62 93 HIS A C 1
ATOM 728 O O . HIS A 1 93 ? 10.148 -3.513 -15.153 1.00 98.62 93 HIS A O 1
ATOM 734 N N . PRO A 1 94 ? 12.045 -2.858 -16.166 1.00 97.69 94 PRO A N 1
ATOM 735 C CA . PRO A 1 94 ? 12.115 -4.037 -17.024 1.00 97.69 94 PRO A CA 1
ATOM 736 C C . PRO A 1 94 ? 12.273 -5.325 -16.197 1.00 97.69 94 PRO A C 1
ATOM 738 O O . PRO A 1 94 ? 12.965 -5.303 -15.182 1.00 97.69 94 PRO A O 1
ATOM 741 N N . PRO A 1 95 ? 11.694 -6.458 -16.632 1.00 97.44 95 PRO A N 1
ATOM 742 C CA . PRO A 1 95 ? 11.823 -7.715 -15.907 1.00 97.44 95 PRO A CA 1
ATOM 743 C C . PRO A 1 95 ? 13.278 -8.193 -15.899 1.00 97.44 95 PRO A C 1
ATOM 745 O O . PRO A 1 95 ? 13.917 -8.326 -16.947 1.00 97.44 95 PRO A O 1
ATOM 748 N N . CYS A 1 96 ? 13.779 -8.494 -14.708 1.00 96.88 96 CYS A N 1
ATOM 749 C CA . CYS A 1 96 ? 15.074 -9.116 -14.473 1.00 96.88 96 CYS A CA 1
ATOM 750 C C . CYS A 1 96 ? 15.008 -9.999 -13.221 1.00 96.88 96 CYS A C 1
ATOM 752 O O . CYS A 1 96 ? 14.161 -9.756 -12.356 1.00 96.88 96 CYS A O 1
ATOM 754 N N . PRO A 1 97 ? 15.857 -11.038 -13.123 1.00 95.31 97 PRO A N 1
ATOM 755 C CA . PRO A 1 97 ? 16.017 -11.785 -11.884 1.00 95.31 97 PRO A CA 1
ATOM 756 C C . PRO A 1 97 ? 16.725 -10.918 -10.841 1.00 95.31 97 PRO A C 1
ATOM 758 O O . PRO A 1 97 ? 17.611 -10.137 -11.185 1.00 95.31 97 PRO A O 1
ATOM 761 N N . ILE A 1 98 ? 16.350 -11.085 -9.577 1.00 96.69 98 ILE A N 1
ATOM 762 C CA . ILE A 1 98 ? 16.998 -10.393 -8.462 1.00 96.69 98 ILE A CA 1
ATOM 763 C C . ILE A 1 98 ? 18.352 -11.041 -8.170 1.00 96.69 98 ILE A C 1
ATOM 765 O O . ILE A 1 98 ? 18.430 -12.246 -7.920 1.00 96.69 98 ILE A O 1
ATOM 769 N N . ASP A 1 99 ? 19.399 -10.222 -8.170 1.00 96.38 99 ASP A N 1
ATOM 770 C CA . ASP A 1 99 ? 20.684 -10.519 -7.551 1.00 96.38 99 ASP A CA 1
ATOM 771 C C . ASP A 1 99 ? 20.667 -10.007 -6.103 1.00 96.38 99 ASP A C 1
ATOM 773 O O . ASP A 1 99 ? 20.639 -8.803 -5.850 1.00 96.38 99 ASP A O 1
ATOM 777 N N . TYR A 1 100 ? 20.648 -10.932 -5.142 1.00 94.88 100 TYR A N 1
ATOM 778 C CA . TYR A 1 100 ? 20.570 -10.604 -3.717 1.00 94.88 100 TYR A CA 1
ATOM 779 C C . TYR A 1 100 ? 21.884 -10.054 -3.137 1.00 94.88 100 TYR A C 1
ATOM 781 O O . TYR A 1 100 ? 21.871 -9.546 -2.015 1.00 94.88 100 TYR A O 1
ATOM 789 N N . ASP A 1 101 ? 22.990 -10.103 -3.886 1.00 96.12 101 ASP A N 1
ATOM 790 C CA . ASP A 1 101 ? 24.254 -9.470 -3.498 1.00 96.12 101 ASP A CA 1
ATOM 791 C C . ASP A 1 101 ? 24.330 -7.995 -3.956 1.00 96.12 101 ASP A C 1
ATOM 793 O O . ASP A 1 101 ? 25.192 -7.238 -3.493 1.00 96.12 101 ASP A O 1
ATOM 797 N N . GLU A 1 102 ? 23.406 -7.545 -4.818 1.00 96.19 102 GLU A N 1
ATOM 798 C CA . GLU A 1 102 ? 23.359 -6.183 -5.356 1.00 96.19 102 GLU A CA 1
ATOM 799 C C . GLU A 1 102 ? 22.070 -5.445 -4.960 1.00 96.19 102 GLU A C 1
ATOM 801 O O . GLU A 1 102 ? 20.999 -5.659 -5.523 1.00 96.19 102 GLU A O 1
ATOM 806 N N . GLN A 1 103 ? 22.177 -4.477 -4.042 1.00 95.62 103 GLN A N 1
ATOM 807 C CA . GLN A 1 103 ? 21.022 -3.696 -3.565 1.00 95.62 103 GLN A CA 1
ATOM 808 C C . GLN A 1 103 ? 20.242 -3.006 -4.700 1.00 95.62 103 GLN A C 1
ATOM 810 O O . GLN A 1 103 ? 19.022 -2.910 -4.629 1.00 95.62 103 GLN A O 1
ATOM 815 N N . GLU A 1 104 ? 20.919 -2.545 -5.755 1.00 96.44 104 GLU A N 1
ATOM 816 C CA . GLU A 1 104 ? 20.251 -1.946 -6.919 1.00 96.44 104 GLU A CA 1
ATOM 817 C C . GLU A 1 104 ? 19.410 -2.972 -7.693 1.00 96.44 104 GLU A C 1
ATOM 819 O O . GLU A 1 104 ? 18.353 -2.622 -8.211 1.00 96.44 104 GLU A O 1
ATOM 824 N N . SER A 1 105 ? 19.838 -4.238 -7.737 1.00 97.56 105 SER A N 1
ATOM 825 C CA . SER A 1 105 ? 19.043 -5.321 -8.318 1.00 97.56 105 SER A CA 1
ATOM 826 C C . SER A 1 105 ? 17.833 -5.644 -7.442 1.00 97.56 105 SER A C 1
ATOM 828 O O . SER A 1 105 ? 16.725 -5.741 -7.964 1.00 97.56 105 SER A O 1
ATOM 830 N N . ILE A 1 106 ? 18.005 -5.716 -6.116 1.00 97.31 106 ILE A N 1
ATOM 831 C CA . ILE A 1 106 ? 16.892 -5.893 -5.164 1.00 97.31 106 ILE A CA 1
ATOM 832 C C . ILE A 1 106 ? 15.834 -4.793 -5.343 1.00 97.31 106 ILE A C 1
ATOM 834 O O . ILE A 1 106 ? 14.647 -5.082 -5.287 1.00 97.31 106 ILE A O 1
ATOM 838 N N . GLU A 1 107 ? 16.255 -3.551 -5.592 1.00 97.88 107 GLU A N 1
ATOM 839 C CA . GLU A 1 107 ? 15.360 -2.393 -5.725 1.00 97.88 107 GLU A CA 1
ATOM 840 C C . GLU A 1 107 ? 14.707 -2.221 -7.110 1.00 97.88 107 GLU A C 1
ATOM 842 O O . GLU A 1 107 ? 13.871 -1.332 -7.275 1.00 97.88 107 GLU A O 1
ATOM 847 N N . ARG A 1 108 ? 15.135 -2.979 -8.133 1.00 98.19 108 ARG A N 1
ATOM 848 C CA . ARG A 1 108 ? 14.715 -2.746 -9.533 1.00 98.19 108 ARG A CA 1
ATOM 849 C C . ARG A 1 108 ? 14.325 -3.989 -10.323 1.00 98.19 108 ARG A C 1
ATOM 851 O O . ARG A 1 108 ? 13.832 -3.865 -11.444 1.00 98.19 108 ARG A O 1
ATOM 858 N N . CYS A 1 109 ? 14.577 -5.180 -9.797 1.00 98.00 109 CYS A N 1
ATOM 859 C CA . CYS A 1 109 ? 14.217 -6.437 -10.440 1.00 98.00 109 CYS A CA 1
ATOM 860 C C . CYS A 1 109 ? 12.951 -7.039 -9.828 1.00 98.00 109 CYS A C 1
ATOM 862 O O . CYS A 1 109 ? 12.552 -6.724 -8.712 1.00 98.00 109 CYS A O 1
ATOM 864 N N . TRP A 1 110 ? 12.281 -7.901 -10.591 1.00 97.88 110 TRP A N 1
ATOM 865 C CA . TRP A 1 110 ? 10.939 -8.361 -10.243 1.00 97.88 110 TRP A CA 1
ATOM 866 C C . TRP A 1 110 ? 10.994 -9.432 -9.157 1.00 97.88 110 TRP A C 1
ATOM 868 O O . TRP A 1 110 ? 11.556 -10.514 -9.350 1.00 97.88 110 TRP A O 1
ATOM 878 N N . LEU A 1 111 ? 10.354 -9.156 -8.022 1.00 95.56 111 LEU A N 1
ATOM 879 C CA . LEU A 1 111 ? 10.180 -10.131 -6.954 1.00 95.56 111 LEU A CA 1
ATOM 880 C C . LEU A 1 111 ? 9.162 -11.187 -7.399 1.00 95.56 111 LEU A C 1
ATOM 882 O O . LEU A 1 111 ? 7.996 -10.868 -7.600 1.00 95.56 111 LEU A O 1
ATOM 886 N N . ILE A 1 112 ? 9.597 -12.444 -7.548 1.00 92.69 112 ILE A N 1
ATOM 887 C CA . ILE A 1 112 ? 8.750 -13.604 -7.909 1.00 92.69 112 ILE A CA 1
ATOM 888 C C . ILE A 1 112 ? 7.812 -13.356 -9.110 1.00 92.69 112 ILE A C 1
ATOM 890 O O . ILE A 1 112 ? 6.632 -13.699 -9.070 1.00 92.69 112 ILE A O 1
ATOM 894 N N . ASP A 1 113 ? 8.346 -12.759 -10.180 1.00 91.69 113 ASP A N 1
ATOM 895 C CA . ASP A 1 113 ? 7.617 -12.403 -11.412 1.00 91.69 113 ASP A CA 1
ATOM 896 C C . ASP A 1 113 ? 6.485 -11.369 -11.225 1.00 91.69 113 ASP A C 1
ATOM 898 O O . ASP A 1 113 ? 5.615 -11.220 -12.091 1.00 91.69 113 ASP A O 1
ATOM 902 N N . LEU A 1 114 ? 6.498 -10.613 -10.124 1.00 98.00 114 LEU A N 1
ATOM 903 C CA . LEU A 1 114 ? 5.577 -9.500 -9.901 1.00 98.00 114 LEU A CA 1
ATOM 904 C C . LEU A 1 114 ? 6.137 -8.224 -10.543 1.00 98.00 114 LEU A C 1
ATOM 906 O O . LEU A 1 114 ? 7.275 -7.856 -10.241 1.00 98.00 114 LEU A O 1
ATOM 910 N N . PRO A 1 115 ? 5.368 -7.534 -11.411 1.00 98.56 115 PRO A N 1
ATOM 911 C CA . PRO A 1 115 ? 5.863 -6.335 -12.066 1.00 98.56 115 PRO A CA 1
ATOM 912 C C . PRO A 1 115 ? 6.221 -5.237 -11.070 1.00 98.56 115 PRO A C 1
ATOM 914 O O . PRO A 1 115 ? 5.381 -4.799 -10.280 1.00 98.56 115 PRO A O 1
ATOM 917 N N . ASP A 1 116 ? 7.478 -4.810 -11.136 1.00 98.81 116 ASP A N 1
ATOM 918 C CA . ASP A 1 116 ? 8.102 -3.908 -10.173 1.00 98.81 116 ASP A CA 1
ATOM 919 C C . ASP A 1 116 ? 7.902 -2.439 -10.564 1.00 98.81 116 ASP A C 1
ATOM 921 O O . ASP A 1 116 ? 8.183 -2.050 -11.701 1.00 98.81 116 ASP A O 1
ATOM 925 N N . LEU A 1 117 ? 7.366 -1.627 -9.652 1.00 98.81 117 LEU A N 1
ATOM 926 C CA . LEU A 1 117 ? 7.033 -0.226 -9.892 1.00 98.81 117 LEU A CA 1
ATOM 927 C C . LEU A 1 117 ? 8.299 0.642 -9.940 1.00 98.81 117 LEU A C 1
ATOM 929 O O . LEU A 1 117 ? 9.157 0.608 -9.063 1.00 98.81 117 LEU A O 1
ATOM 933 N N . ASN A 1 118 ? 8.377 1.499 -10.955 1.00 98.75 118 ASN A N 1
ATOM 934 C CA . ASN A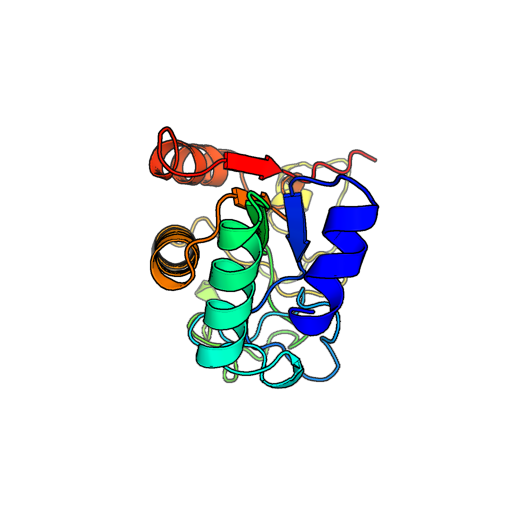 1 118 ? 9.492 2.416 -11.159 1.00 98.75 118 ASN A CA 1
ATOM 935 C C . ASN A 1 118 ? 9.342 3.655 -10.266 1.00 98.75 118 ASN A C 1
ATOM 937 O O . ASN A 1 118 ? 8.619 4.594 -10.609 1.00 98.75 118 ASN A O 1
ATOM 941 N N . HIS A 1 119 ? 10.040 3.672 -9.133 1.00 98.56 119 HIS A N 1
ATOM 942 C CA . HIS A 1 119 ? 9.960 4.752 -8.150 1.00 98.56 119 HIS A CA 1
ATOM 943 C C . HIS A 1 119 ? 10.699 6.029 -8.593 1.00 98.56 119 HIS A C 1
ATOM 945 O O . HIS A 1 119 ? 10.443 7.106 -8.048 1.00 98.56 119 HIS A O 1
ATOM 951 N N . GLU A 1 120 ? 11.595 5.951 -9.578 1.00 97.69 120 GLU A N 1
ATOM 952 C CA . GLU A 1 120 ? 12.242 7.095 -10.225 1.00 97.69 120 GLU A CA 1
ATOM 953 C C . GLU A 1 120 ? 11.283 7.862 -11.143 1.00 97.69 120 GLU A C 1
ATOM 955 O O . GLU A 1 120 ? 11.532 9.028 -11.458 1.00 97.69 120 GLU A O 1
ATOM 960 N N . ASN A 1 121 ? 10.168 7.246 -11.549 1.00 98.69 121 ASN A N 1
ATOM 961 C CA . ASN A 1 121 ? 9.092 7.941 -12.238 1.00 98.69 121 ASN A CA 1
ATOM 962 C C . ASN A 1 121 ? 8.326 8.844 -11.243 1.00 98.69 121 ASN A C 1
ATOM 964 O O . ASN A 1 121 ? 7.683 8.321 -10.326 1.00 98.69 121 ASN A O 1
ATOM 968 N N . PRO A 1 122 ? 8.317 10.184 -11.427 1.00 98.38 122 PRO A N 1
ATOM 969 C CA . PRO A 1 122 ? 7.664 11.100 -10.489 1.00 98.38 122 PRO A CA 1
ATOM 970 C C . PRO A 1 122 ? 6.181 10.796 -10.280 1.00 98.38 122 PRO A C 1
ATOM 972 O O . PRO A 1 122 ? 5.698 10.855 -9.155 1.00 98.38 122 PRO A O 1
ATOM 975 N N . PHE A 1 123 ? 5.474 10.384 -11.338 1.00 98.69 123 PHE A N 1
ATOM 976 C CA . PHE A 1 123 ? 4.058 10.040 -11.242 1.00 98.69 123 PHE A CA 1
ATOM 977 C C . PHE A 1 123 ? 3.817 8.839 -10.320 1.00 98.69 123 PHE A C 1
ATOM 979 O O . PHE A 1 123 ? 2.901 8.873 -9.502 1.00 98.69 123 PHE A O 1
ATOM 986 N N . VAL A 1 124 ? 4.640 7.791 -10.427 1.00 98.81 124 VAL A N 1
ATOM 987 C CA . VAL A 1 124 ? 4.524 6.589 -9.583 1.00 98.81 124 VAL A CA 1
ATOM 988 C C . VAL A 1 124 ? 4.764 6.952 -8.124 1.00 98.81 124 VAL A C 1
ATOM 990 O O . VAL A 1 124 ? 3.934 6.661 -7.263 1.00 98.81 124 VAL A O 1
ATOM 993 N N . ARG A 1 125 ? 5.866 7.658 -7.863 1.00 98.56 125 ARG A N 1
ATOM 994 C CA . ARG A 1 125 ? 6.257 8.105 -6.526 1.00 98.56 125 ARG A CA 1
ATOM 995 C C . ARG A 1 125 ? 5.185 8.963 -5.859 1.00 98.56 125 ARG A C 1
ATOM 997 O O . ARG A 1 125 ? 4.755 8.645 -4.752 1.00 98.56 125 ARG A O 1
ATOM 1004 N N . GLU A 1 126 ? 4.757 10.032 -6.526 1.00 98.50 126 GLU A N 1
ATOM 1005 C CA . GLU A 1 126 ? 3.767 10.973 -5.993 1.00 98.50 126 GLU A CA 1
ATOM 1006 C C . GLU A 1 126 ? 2.420 10.280 -5.776 1.00 98.50 126 GLU A C 1
ATOM 1008 O O . GLU A 1 126 ? 1.820 10.412 -4.710 1.00 98.50 126 GLU A O 1
ATOM 1013 N N . TYR A 1 127 ? 1.976 9.460 -6.737 1.00 98.75 127 TYR A N 1
ATOM 1014 C CA . TYR A 1 127 ? 0.700 8.767 -6.615 1.00 98.75 127 TYR A CA 1
ATOM 1015 C C . TYR A 1 127 ? 0.670 7.804 -5.425 1.00 98.75 127 TYR A C 1
ATOM 1017 O O . TYR A 1 127 ? -0.336 7.770 -4.719 1.00 98.75 127 TYR A O 1
ATOM 1025 N N . LEU A 1 128 ? 1.732 7.020 -5.196 1.00 98.75 128 LEU A N 1
ATOM 1026 C CA . LEU A 1 128 ? 1.792 6.056 -4.091 1.00 98.75 128 LEU A CA 1
ATOM 1027 C C . LEU A 1 128 ? 1.756 6.750 -2.724 1.00 98.75 128 LEU A C 1
ATOM 1029 O O . LEU A 1 128 ? 1.034 6.299 -1.834 1.00 98.75 128 LEU A O 1
ATOM 1033 N N . ILE A 1 129 ? 2.485 7.860 -2.569 1.00 98.38 129 ILE A N 1
ATOM 1034 C CA . ILE A 1 129 ? 2.467 8.660 -1.337 1.00 98.38 129 ILE A CA 1
ATOM 1035 C C . ILE A 1 129 ? 1.063 9.239 -1.119 1.00 98.38 129 ILE A C 1
ATOM 1037 O O . ILE A 1 129 ? 0.454 9.006 -0.073 1.00 98.38 129 ILE A O 1
ATOM 1041 N N . ASP A 1 130 ? 0.501 9.916 -2.123 1.00 98.44 130 ASP A N 1
ATOM 1042 C CA . ASP A 1 130 ? -0.827 10.527 -2.023 1.00 98.44 130 ASP A CA 1
ATOM 1043 C C . ASP A 1 130 ? -1.932 9.488 -1.797 1.00 98.44 130 ASP A C 1
ATOM 1045 O O . ASP A 1 130 ? -2.907 9.734 -1.083 1.00 98.44 130 ASP A O 1
ATOM 1049 N N . TRP A 1 131 ? -1.815 8.315 -2.419 1.00 98.56 131 TRP A N 1
ATOM 1050 C CA . TRP A 1 131 ? -2.744 7.211 -2.215 1.00 98.56 131 TRP A CA 1
ATOM 1051 C C . TRP A 1 131 ? -2.715 6.711 -0.773 1.00 98.56 131 TRP A C 1
ATOM 1053 O O . TRP A 1 131 ? -3.787 6.527 -0.196 1.00 98.56 131 TRP A O 1
ATOM 1063 N N . ALA A 1 132 ? -1.530 6.528 -0.187 1.00 98.31 132 ALA A N 1
ATOM 1064 C CA . ALA A 1 132 ? -1.413 6.084 1.195 1.00 98.31 132 ALA A CA 1
ATOM 1065 C C . ALA A 1 132 ? -2.085 7.083 2.153 1.00 98.31 132 ALA A C 1
ATOM 1067 O O . ALA A 1 132 ? -2.828 6.663 3.039 1.00 98.31 132 ALA A O 1
ATOM 1068 N N . HIS A 1 133 ? -1.918 8.394 1.927 1.00 98.06 133 HIS A N 1
ATOM 1069 C CA . HIS A 1 133 ? -2.624 9.433 2.697 1.00 98.06 133 HIS A CA 1
ATOM 1070 C C . HIS A 1 133 ? -4.136 9.310 2.555 1.00 98.06 133 HIS A C 1
ATOM 1072 O O . HIS A 1 133 ? -4.844 9.199 3.552 1.00 98.06 133 HIS A O 1
ATOM 1078 N N . ARG A 1 134 ? -4.642 9.225 1.316 1.00 97.81 134 ARG A N 1
ATOM 1079 C CA . ARG A 1 134 ? -6.082 9.047 1.072 1.00 97.81 134 ARG A CA 1
ATOM 1080 C C . ARG A 1 134 ? -6.629 7.789 1.737 1.00 97.81 134 ARG A C 1
ATOM 1082 O O . ARG A 1 134 ? -7.769 7.805 2.189 1.00 97.81 134 ARG A O 1
ATOM 1089 N N . LEU A 1 135 ? -5.857 6.704 1.770 1.00 97.81 135 LEU A N 1
ATOM 1090 C CA . LEU A 1 135 ? -6.262 5.452 2.398 1.00 97.81 135 LEU A CA 1
ATOM 1091 C C . LEU A 1 135 ? -6.415 5.620 3.915 1.00 97.81 135 LEU A C 1
ATOM 1093 O O . LEU A 1 135 ? -7.456 5.251 4.461 1.00 97.81 135 LEU A O 1
ATOM 1097 N N . VAL A 1 136 ? -5.413 6.207 4.576 1.00 98.12 136 VAL A N 1
ATOM 1098 C CA . VAL A 1 136 ? -5.444 6.490 6.020 1.00 98.12 136 VAL A CA 1
ATOM 1099 C C . VAL A 1 136 ? -6.596 7.435 6.346 1.00 98.12 136 VAL A C 1
ATOM 1101 O O . VAL A 1 136 ? -7.447 7.086 7.163 1.00 98.12 136 VAL A O 1
ATOM 1104 N N . ASP A 1 137 ? -6.679 8.579 5.667 1.00 97.38 137 ASP A N 1
ATOM 1105 C CA . ASP A 1 137 ? -7.668 9.618 5.956 1.00 97.38 137 ASP A CA 1
ATOM 1106 C C . ASP A 1 137 ? -9.100 9.123 5.736 1.00 97.38 137 ASP A C 1
ATOM 1108 O O . ASP A 1 137 ? -9.982 9.333 6.572 1.00 97.38 137 ASP A O 1
ATOM 1112 N N . LYS A 1 138 ? -9.345 8.431 4.615 1.00 98.06 138 LYS A N 1
ATOM 1113 C CA . LYS A 1 138 ? -10.692 7.997 4.235 1.00 98.06 138 LYS A CA 1
ATOM 1114 C C . LYS A 1 138 ? -11.243 6.924 5.167 1.00 98.06 138 LYS A C 1
ATOM 1116 O O . LYS A 1 138 ? -12.431 6.957 5.483 1.00 98.06 138 LYS A O 1
ATOM 1121 N N . TYR A 1 139 ? -10.416 5.963 5.573 1.00 98.31 139 TYR A N 1
ATOM 1122 C CA . TYR A 1 139 ? -10.870 4.814 6.364 1.00 98.31 139 TYR A CA 1
ATOM 1123 C C . TYR A 1 139 ? -10.519 4.913 7.849 1.00 98.31 139 TYR A C 1
ATOM 1125 O O . TYR A 1 139 ? -10.956 4.062 8.625 1.00 98.31 139 TYR A O 1
ATOM 1133 N N . SER A 1 140 ? -9.811 5.974 8.247 1.00 97.75 140 SER A N 1
ATOM 1134 C CA . SER A 1 140 ? -9.361 6.221 9.618 1.00 97.75 140 SER A CA 1
ATOM 1135 C C . SER A 1 140 ? -8.474 5.089 10.143 1.00 97.75 140 SER A C 1
ATOM 1137 O O . SER A 1 140 ? -8.712 4.557 11.222 1.00 97.75 140 SER A O 1
ATOM 1139 N N . PHE A 1 141 ? -7.475 4.682 9.359 1.00 98.50 141 PHE A N 1
ATOM 1140 C CA . PHE A 1 141 ? -6.469 3.732 9.837 1.00 98.50 141 PHE A CA 1
ATOM 1141 C C . PHE A 1 141 ? -5.476 4.418 10.780 1.00 98.50 141 PHE A C 1
ATOM 1143 O O . PHE A 1 141 ? -5.044 5.540 10.530 1.00 98.50 141 PHE A O 1
ATOM 1150 N N . ASP A 1 142 ? -5.080 3.716 11.839 1.00 98.31 142 ASP A N 1
ATOM 1151 C CA . ASP A 1 142 ? -4.172 4.236 12.870 1.00 98.31 142 ASP A CA 1
ATOM 1152 C C . ASP A 1 142 ? -2.693 4.027 12.505 1.00 98.31 142 ASP A C 1
ATOM 1154 O O . ASP A 1 142 ? -1.792 4.682 13.037 1.00 98.31 142 ASP A O 1
ATOM 1158 N N . GLY A 1 143 ? -2.427 3.104 11.579 1.00 98.12 143 GLY A N 1
ATOM 1159 C CA . GLY A 1 143 ? -1.079 2.780 11.147 1.00 98.12 143 GLY A CA 1
ATOM 1160 C C . GLY A 1 143 ? -1.019 2.073 9.802 1.00 98.12 143 GLY A C 1
ATOM 1161 O O . GLY A 1 143 ? -2.011 1.526 9.316 1.00 98.12 143 GLY A O 1
ATOM 1162 N N . LEU A 1 144 ? 0.182 2.048 9.234 1.00 98.56 144 LEU A N 1
ATOM 1163 C CA . LEU A 1 144 ? 0.512 1.302 8.026 1.00 98.56 144 LEU A CA 1
ATOM 1164 C C . LEU A 1 144 ? 1.551 0.230 8.352 1.00 98.56 144 LEU A C 1
ATOM 1166 O O . LEU A 1 144 ? 2.591 0.548 8.933 1.00 98.56 144 LEU A O 1
ATOM 1170 N N . ARG A 1 145 ? 1.302 -1.014 7.938 1.00 98.69 145 ARG A N 1
ATOM 1171 C CA . ARG A 1 145 ? 2.366 -2.007 7.758 1.00 98.69 145 ARG A CA 1
ATOM 1172 C C . ARG A 1 145 ? 2.818 -1.928 6.307 1.00 98.69 145 ARG A C 1
ATOM 1174 O O . ARG A 1 145 ? 1.978 -1.939 5.419 1.00 98.69 145 ARG A O 1
ATOM 1181 N N . ILE A 1 146 ? 4.117 -1.813 6.071 1.00 98.25 146 ILE A N 1
ATOM 1182 C CA . ILE A 1 146 ? 4.685 -1.587 4.740 1.00 98.25 146 ILE A CA 1
ATOM 1183 C C . ILE A 1 146 ? 5.383 -2.863 4.273 1.00 98.25 146 ILE A C 1
ATOM 1185 O O . ILE A 1 146 ? 6.377 -3.281 4.870 1.00 98.25 146 ILE A O 1
ATOM 1189 N N . ASP A 1 147 ? 4.846 -3.464 3.219 1.00 98.44 147 ASP A N 1
ATOM 1190 C CA . ASP A 1 147 ? 5.342 -4.690 2.596 1.00 98.44 147 ASP A CA 1
ATOM 1191 C C . ASP A 1 147 ? 6.649 -4.464 1.825 1.00 98.44 147 ASP A C 1
ATOM 1193 O O . ASP A 1 147 ? 6.848 -3.401 1.231 1.00 98.44 147 ASP A O 1
ATOM 1197 N N . THR A 1 148 ? 7.524 -5.474 1.759 1.00 97.12 148 THR A N 1
ATOM 1198 C CA . THR A 1 148 ? 8.670 -5.516 0.818 1.00 97.12 148 THR A CA 1
ATOM 1199 C C . THR A 1 148 ? 9.594 -4.288 0.858 1.00 97.12 148 THR A C 1
ATOM 1201 O O . THR A 1 148 ? 10.161 -3.882 -0.153 1.00 97.12 148 THR A O 1
ATOM 1204 N N . THR A 1 149 ? 9.804 -3.695 2.037 1.00 97.50 149 THR A N 1
ATOM 1205 C CA . THR A 1 149 ? 10.544 -2.422 2.173 1.00 97.50 149 THR A CA 1
ATOM 1206 C C . THR A 1 149 ? 11.950 -2.436 1.534 1.00 97.50 149 THR A C 1
ATOM 1208 O O . THR A 1 149 ? 12.314 -1.425 0.932 1.00 97.50 149 THR A O 1
ATOM 1211 N N . PRO A 1 150 ? 12.747 -3.530 1.604 1.00 97.00 150 PRO A N 1
ATOM 1212 C CA . PRO A 1 150 ? 14.072 -3.589 0.974 1.00 97.00 150 PRO A CA 1
ATOM 1213 C C . PRO A 1 150 ? 14.084 -3.511 -0.556 1.00 97.00 150 PRO A C 1
ATOM 1215 O O . PRO A 1 150 ? 15.134 -3.199 -1.109 1.00 97.00 150 PRO A O 1
ATOM 1218 N N . TYR A 1 151 ? 12.955 -3.799 -1.210 1.00 97.88 151 TYR A N 1
ATOM 1219 C CA . TYR A 1 151 ? 12.807 -3.814 -2.671 1.00 97.88 151 TYR A CA 1
ATOM 1220 C C . TYR A 1 151 ? 12.435 -2.435 -3.239 1.00 97.88 151 TYR A C 1
ATOM 1222 O O . TYR A 1 151 ? 12.330 -2.249 -4.441 1.00 97.88 151 TYR A O 1
ATOM 1230 N N . VAL A 1 152 ? 12.291 -1.427 -2.377 1.00 98.25 152 VAL A N 1
ATOM 1231 C CA . VAL A 1 152 ? 11.971 -0.055 -2.773 1.00 98.25 152 VAL A CA 1
ATOM 1232 C C . VAL A 1 152 ? 13.119 0.876 -2.370 1.00 98.25 152 VAL A C 1
ATOM 1234 O O . VAL A 1 152 ? 13.578 0.805 -1.221 1.00 98.25 152 VAL A O 1
ATOM 1237 N N . PRO A 1 153 ? 13.562 1.805 -3.245 1.00 97.44 153 PRO A N 1
ATOM 1238 C CA . PRO A 1 153 ? 14.679 2.693 -2.950 1.00 97.44 153 PRO A CA 1
ATOM 1239 C C . PRO A 1 153 ? 14.506 3.475 -1.648 1.00 97.44 153 PRO A C 1
ATOM 1241 O O . PRO A 1 153 ? 13.479 4.112 -1.405 1.00 97.44 153 PRO A O 1
ATOM 1244 N N . LYS A 1 154 ? 15.566 3.542 -0.833 1.00 95.81 154 LYS A N 1
ATOM 1245 C CA . LYS A 1 154 ? 15.559 4.274 0.454 1.00 95.81 154 LYS A CA 1
ATOM 1246 C C . LYS A 1 154 ? 15.095 5.726 0.334 1.00 95.81 154 LYS A C 1
ATOM 1248 O O . LYS A 1 154 ? 14.495 6.254 1.266 1.00 95.81 154 LYS A O 1
ATOM 1253 N N . THR A 1 155 ? 15.366 6.375 -0.798 1.00 97.38 155 THR A N 1
ATOM 1254 C CA . THR A 1 155 ? 14.924 7.753 -1.053 1.00 97.38 155 THR A CA 1
ATOM 1255 C C . THR A 1 155 ? 13.402 7.870 -1.063 1.00 97.38 155 THR A C 1
ATOM 1257 O O . THR A 1 155 ? 12.882 8.866 -0.575 1.00 97.38 155 THR A O 1
ATOM 1260 N N . PHE A 1 156 ? 12.678 6.860 -1.562 1.00 98.38 156 PHE A N 1
ATOM 1261 C CA . PHE A 1 156 ? 11.213 6.846 -1.531 1.00 98.38 156 PHE A CA 1
ATOM 1262 C C . PHE A 1 156 ? 10.719 6.804 -0.091 1.00 98.38 156 PHE A C 1
ATOM 1264 O O . PHE A 1 156 ? 9.843 7.576 0.287 1.00 98.38 156 PHE A O 1
ATOM 1271 N N . TRP A 1 157 ? 11.344 5.974 0.743 1.00 96.75 157 TRP A N 1
ATOM 1272 C CA . TRP A 1 157 ? 10.979 5.863 2.151 1.00 96.75 157 TRP A CA 1
ATOM 1273 C C . TRP A 1 157 ? 11.266 7.122 2.964 1.00 96.75 157 TRP A C 1
ATOM 1275 O O . TRP A 1 157 ? 10.526 7.398 3.906 1.00 96.75 157 TRP A O 1
ATOM 1285 N N . VAL A 1 158 ? 12.287 7.907 2.605 1.00 95.75 158 VAL A N 1
ATOM 1286 C CA . VAL A 1 158 ? 12.516 9.228 3.213 1.00 95.75 158 VAL A CA 1
ATOM 1287 C C . VAL A 1 158 ? 11.324 10.147 2.944 1.00 95.75 158 VAL A C 1
ATOM 1289 O O . VAL A 1 158 ? 10.746 10.669 3.899 1.00 95.75 158 VAL A O 1
ATOM 1292 N N . ASP A 1 159 ? 10.912 10.280 1.680 1.00 96.81 159 ASP A N 1
ATOM 1293 C CA . ASP A 1 159 ? 9.780 11.126 1.280 1.00 96.81 159 ASP A CA 1
ATOM 1294 C C . ASP A 1 159 ? 8.469 10.629 1.916 1.00 96.81 159 ASP A C 1
ATOM 1296 O O . ASP A 1 159 ? 7.726 11.390 2.548 1.00 96.81 159 ASP A O 1
ATOM 1300 N N . PHE A 1 160 ? 8.225 9.318 1.830 1.00 97.00 160 PHE A N 1
ATOM 1301 C CA . PHE A 1 160 ? 7.060 8.655 2.402 1.00 97.00 160 PHE A CA 1
ATOM 1302 C C . PHE A 1 160 ? 6.989 8.894 3.914 1.00 97.00 160 PHE A C 1
ATOM 1304 O O . PHE A 1 160 ? 6.001 9.433 4.414 1.00 97.00 160 PHE A O 1
ATOM 1311 N N . ARG A 1 161 ? 8.055 8.584 4.665 1.00 94.00 161 ARG A N 1
ATOM 1312 C CA . ARG A 1 161 ? 8.090 8.770 6.124 1.00 94.00 161 ARG A CA 1
ATOM 1313 C C . ARG A 1 161 ? 7.909 10.232 6.511 1.00 94.00 161 ARG A C 1
ATOM 1315 O O . ARG A 1 161 ? 7.192 10.496 7.479 1.00 94.00 161 ARG A O 1
ATOM 1322 N N . GLN A 1 162 ? 8.547 11.158 5.794 1.00 94.62 162 GLN A N 1
ATOM 1323 C CA . GLN A 1 162 ? 8.451 12.590 6.066 1.00 94.62 162 GLN A CA 1
ATOM 1324 C C . GLN A 1 162 ? 7.010 13.090 5.924 1.00 94.62 162 GLN A C 1
ATOM 1326 O O . GLN A 1 162 ? 6.559 13.876 6.758 1.00 94.62 162 GLN A O 1
ATOM 1331 N N . SER A 1 163 ? 6.264 12.570 4.947 1.00 94.44 163 SER A N 1
ATOM 1332 C CA . SER A 1 163 ? 4.851 12.908 4.757 1.00 94.44 163 SER A CA 1
ATOM 1333 C C . SER A 1 163 ? 3.939 12.427 5.904 1.00 94.44 163 SER A C 1
ATOM 1335 O O . SER A 1 163 ? 2.917 13.053 6.165 1.00 94.44 163 SER A O 1
ATOM 1337 N N . PHE A 1 164 ? 4.342 11.393 6.659 1.00 93.62 164 PHE A N 1
ATOM 1338 C CA . PHE A 1 164 ? 3.587 10.825 7.790 1.00 93.62 164 PHE A CA 1
ATOM 1339 C C . PHE A 1 164 ? 4.175 11.149 9.179 1.00 93.62 164 PHE A C 1
ATOM 1341 O O . PHE A 1 164 ? 3.785 10.533 10.172 1.00 93.62 164 PHE A O 1
ATOM 1348 N N . VAL A 1 165 ? 5.161 12.055 9.300 1.00 85.25 165 VAL A N 1
ATOM 1349 C CA . VAL A 1 165 ? 5.994 12.193 10.522 1.00 85.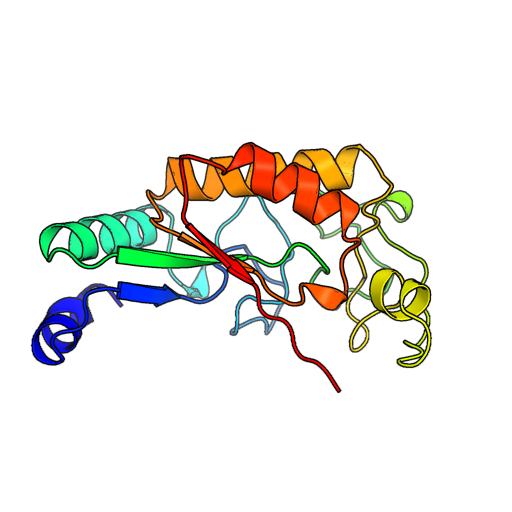25 165 VAL A CA 1
ATOM 1350 C C . VAL A 1 165 ? 5.214 12.345 11.832 1.00 85.25 165 VAL A C 1
ATOM 1352 O O . VAL A 1 165 ? 5.617 11.749 12.831 1.00 85.25 165 VAL A O 1
ATOM 1355 N N . ASN A 1 166 ? 4.061 13.017 11.789 1.00 84.69 166 ASN A N 1
ATOM 1356 C CA . ASN A 1 166 ? 3.236 13.344 12.955 1.00 84.69 166 ASN A CA 1
ATOM 1357 C C . ASN A 1 166 ? 1.779 12.861 12.853 1.00 84.69 166 ASN A C 1
ATOM 1359 O O . ASN A 1 166 ? 0.954 13.282 13.660 1.00 84.69 166 ASN A O 1
ATOM 1363 N N . THR A 1 167 ? 1.444 12.044 11.855 1.00 89.81 167 THR A N 1
ATOM 1364 C CA . THR A 1 167 ? 0.046 11.678 11.571 1.00 89.81 167 THR A CA 1
ATOM 1365 C C . THR A 1 167 ? -0.223 10.196 11.776 1.00 89.81 167 THR A C 1
ATOM 1367 O O . THR A 1 167 ? -1.207 9.848 12.421 1.00 89.81 167 THR A O 1
ATOM 1370 N N . THR A 1 168 ? 0.657 9.325 11.282 1.00 94.94 168 THR A N 1
ATOM 1371 C CA . THR A 1 168 ? 0.376 7.887 11.199 1.00 94.94 168 THR A CA 1
ATOM 1372 C C . THR A 1 168 ? 1.617 7.074 11.543 1.00 94.94 168 THR A C 1
ATOM 1374 O O . THR A 1 168 ? 2.719 7.349 11.058 1.00 94.94 168 THR A O 1
ATOM 1377 N N . PHE A 1 169 ? 1.449 6.054 12.385 1.00 95.12 169 PHE A N 1
ATOM 1378 C CA . PHE A 1 169 ? 2.525 5.114 12.688 1.00 95.12 169 PHE A CA 1
ATOM 1379 C C . PHE A 1 169 ? 2.818 4.228 11.468 1.00 95.12 169 PHE A C 1
ATOM 1381 O O . PHE A 1 169 ? 1.903 3.749 10.804 1.00 95.12 169 PHE A O 1
ATOM 1388 N N . THR A 1 170 ? 4.095 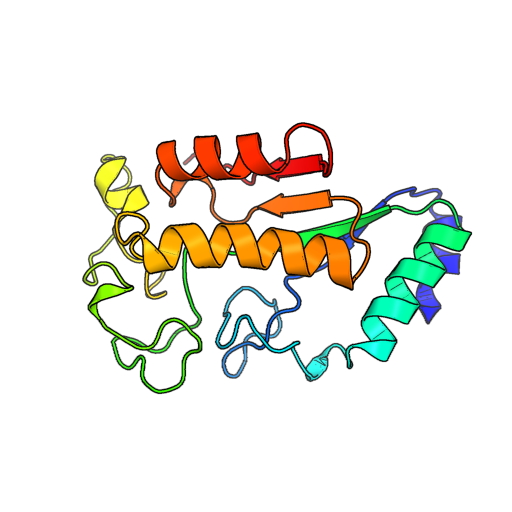3.992 11.174 1.00 96.25 170 THR A N 1
ATOM 1389 C CA . THR A 1 170 ? 4.534 3.139 10.059 1.00 96.25 170 THR A CA 1
ATOM 1390 C C . THR A 1 170 ? 5.413 2.013 10.597 1.00 96.25 170 THR A C 1
ATOM 1392 O O . THR A 1 170 ? 6.359 2.261 11.345 1.00 96.25 170 THR A O 1
ATOM 1395 N N . LEU A 1 171 ? 5.089 0.774 10.228 1.00 97.06 171 LEU A N 1
ATOM 1396 C CA . LEU A 1 171 ? 5.823 -0.441 10.570 1.00 97.06 171 LEU A CA 1
ATOM 1397 C C . LEU A 1 171 ? 6.313 -1.101 9.279 1.00 97.06 171 LEU A C 1
ATOM 1399 O O . LEU A 1 171 ? 5.514 -1.620 8.509 1.00 97.06 171 LEU A O 1
ATOM 1403 N N . ALA A 1 172 ? 7.619 -1.079 9.035 1.00 96.69 172 ALA A N 1
ATOM 1404 C CA . ALA A 1 172 ? 8.210 -1.629 7.818 1.00 96.69 172 ALA A CA 1
ATOM 1405 C C . ALA A 1 172 ? 8.579 -3.110 7.971 1.00 96.69 172 ALA A C 1
ATOM 1407 O O . ALA A 1 172 ? 9.225 -3.496 8.948 1.00 96.69 172 ALA A O 1
ATOM 1408 N N . GLU A 1 173 ? 8.219 -3.928 6.986 1.00 97.06 173 GLU A N 1
ATOM 1409 C CA . GLU A 1 173 ? 8.769 -5.269 6.824 1.00 97.06 173 GLU A CA 1
ATOM 1410 C C . GLU A 1 173 ? 10.150 -5.194 6.165 1.00 97.06 173 GLU A C 1
ATOM 1412 O O . GLU A 1 173 ? 10.279 -4.804 5.006 1.00 97.06 173 GLU A O 1
ATOM 1417 N N . VAL A 1 174 ? 11.176 -5.640 6.890 1.00 95.19 174 VAL A N 1
ATOM 1418 C CA . VAL A 1 174 ? 12.553 -5.759 6.396 1.00 95.19 174 VAL A CA 1
ATOM 1419 C C . VAL A 1 174 ? 12.999 -7.210 6.567 1.00 95.19 174 VAL A C 1
ATOM 1421 O O . VAL A 1 174 ? 13.441 -7.609 7.644 1.00 95.19 174 VAL A O 1
ATOM 1424 N N . LEU A 1 175 ? 12.855 -8.008 5.508 1.00 88.56 175 LEU A N 1
ATOM 1425 C CA . LEU A 1 175 ? 13.368 -9.377 5.451 1.00 88.56 175 LEU A CA 1
ATOM 1426 C C . LEU A 1 175 ? 14.806 -9.345 4.933 1.00 88.56 175 LEU A C 1
ATOM 1428 O O . LEU A 1 175 ? 15.043 -9.028 3.771 1.00 88.56 175 LEU A O 1
ATOM 1432 N N . LEU A 1 176 ? 15.755 -9.629 5.823 1.00 77.38 176 LEU A N 1
ATOM 1433 C CA . LEU A 1 176 ? 17.173 -9.759 5.495 1.00 77.38 176 LEU A CA 1
ATOM 1434 C C . LEU A 1 176 ? 17.481 -11.245 5.292 1.00 77.38 176 LEU A C 1
ATOM 1436 O O . LEU A 1 176 ? 17.118 -12.057 6.149 1.00 77.38 176 LEU A O 1
ATOM 1440 N N . PHE A 1 177 ? 18.122 -11.577 4.174 1.00 64.38 177 PHE A N 1
ATOM 1441 C CA . PHE A 1 177 ? 18.568 -12.928 3.831 1.00 64.38 177 PHE A CA 1
ATOM 1442 C C . PHE A 1 177 ? 20.090 -13.034 3.935 1.00 64.38 177 PHE A C 1
ATOM 1444 O O . PHE A 1 177 ? 20.761 -11.996 3.733 1.00 64.38 177 PHE A O 1
#

pLDDT: mean 96.72, std 3.7, range [64.38, 98.88]

Radius of gyration: 16.63 Å; Cα contacts (8 Å, |Δi|>4): 298; chains: 1; bounding box: 44×29×46 Å

InterPro domains:
  IPR006047 Glycosyl hydrolase family 13, catalytic domain [PF00128] (2-154)
  IPR006047 Glycosyl hydrolase family 13, catalytic domain [SM00642] (1-175)
  IPR017853 Glycoside hydrolase superfamily [SSF51445] (2-175)

Mean predicted aligned error: 2.64 Å

Sequence (177 aa):
MADKLDYLEGLNVNAIWISPVTENTECGYHGYWTKNWSALNGHFGGEADLMALTRAAHKRDIWVMVDVVTNHVGPVGTHYEGLSPFNSSSHFHPPCPIDYDEQESIERCWLIDLPDLNHENPFVREYLIDWAHRLVDKYSFDGLRIDTTPYVPKTFWVDFRQSFVNTTFTLAEVLLF

Secondary structure (DSSP, 8-state):
-GGGHHHHHHTT--EEEE---EEE-TT-TTS-SEEEEEEE-GGG--HHHHHHHHHHHHTTT-EEEEEE--SB-SS-TT--TTSBS--SGGGBPPP----TT-HHHHTTS-GGGPPBB-TTSHHHHHHHHHHHHHHHHHHT-SEEEETTGGGS-HHHHHHHHHHTTTT-EEEE-----

Nearest PDB structures (foldseek):
  6sau-assembly1_A  TM=9.488E-01  e=2.094E-21  Cordyceps farinosa
  6sao-assembly1_A  TM=9.622E-01  e=2.283E-20  Thamnidium elegans
  6sav-assembly2_B  TM=9.655E-01  e=3.827E-20  Rhizomucor pusillus
  6sav-assembly1_A  TM=9.651E-01  e=4.082E-20  Rhizomucor pusillus
  3dc0-assembly1_A  TM=8.588E-01  e=3.225E-10  Bacillus sp. KR-8104

Foldseek 3Di:
DLVCLVVVVVVVAQEDEAAAFADADPPVPRNQAHAELVAGHPVVPHLVVLLSNCVSSVVSNHAYEYEDELWFHHQPQQQQCRGPPPRDPLQFADEDDADLVDLVSLQHHDDVNTTTGDCVPPCSLVCRLVSVVCVCVSNVHQAYEYPSVSNHDVVSVVVSCVSPVPPHHYHYDDDDD

Solvent-accessible surface area (backbone atoms only — not comparable to full-atom values): 9754 Å² total; per-residue (Å²): 110,64,94,45,48,70,60,42,52,73,69,70,54,51,63,48,79,44,62,30,57,35,18,40,40,88,90,32,84,70,18,75,18,34,30,26,78,91,40,59,26,70,90,83,42,54,71,70,52,54,44,48,34,36,55,58,32,48,78,68,66,23,42,41,26,38,35,45,72,80,40,45,34,25,81,48,67,94,57,34,80,83,32,37,88,62,42,50,74,77,42,35,42,70,87,40,79,5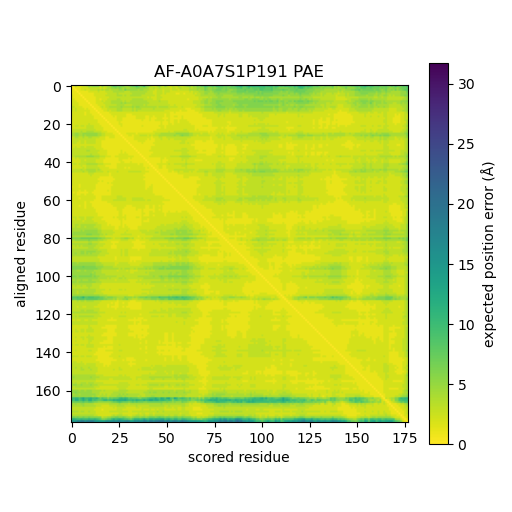8,42,90,89,36,68,68,34,37,36,45,22,23,65,93,66,20,42,23,48,25,64,87,33,65,68,52,40,51,48,52,50,54,46,52,50,52,51,32,68,73,45,60,43,53,26,38,34,34,50,62,43,71,38,40,56,68,69,56,53,52,56,48,48,61,76,31,72,88,79,45,50,76,46,72,42,74,89,83,130